Protein AF-0000000086077956 (afdb_homodimer)

Radius of gyration: 22.59 Å; Cα contacts (8 Å, |Δi|>4): 467; chains: 2; bounding box: 93×78×56 Å

Structure (mmCIF, N/CA/C/O backbone):
data_AF-0000000086077956-model_v1
#
loop_
_entity.id
_entity.type
_entity.pdbx_description
1 polymer 'Ig-like domain-containing protein'
#
loop_
_atom_site.group_PDB
_atom_site.id
_atom_site.type_symbol
_atom_site.label_atom_id
_atom_site.label_alt_id
_atom_site.label_comp_id
_atom_site.label_asym_id
_atom_site.label_entity_id
_atom_site.label_seq_id
_atom_site.pdbx_PDB_ins_code
_atom_site.Cartn_x
_atom_site.Cartn_y
_atom_site.Cartn_z
_atom_site.occupancy
_atom_site.B_iso_or_equiv
_atom_site.auth_seq_id
_atom_site.auth_comp_id
_atom_site.auth_asym_id
_atom_site.auth_atom_id
_atom_site.pdbx_PDB_model_num
ATOM 1 N N . MET A 1 1 ? 45.438 0.316 -12.586 1 32.31 1 MET A N 1
ATOM 2 C CA . MET A 1 1 ? 44.344 0.039 -11.656 1 32.31 1 MET A CA 1
ATOM 3 C C . MET A 1 1 ? 43.219 -0.707 -12.352 1 32.31 1 MET A C 1
ATOM 5 O O . MET A 1 1 ? 42.562 -0.161 -13.242 1 32.31 1 MET A O 1
ATOM 9 N N . PHE A 1 2 ? 43.375 -2.092 -12.625 1 31.64 2 PHE A N 1
ATOM 10 C CA . PHE A 1 2 ? 42.594 -3.068 -13.375 1 31.64 2 PHE A CA 1
ATOM 11 C C . PHE A 1 2 ? 41.25 -3.301 -12.703 1 31.64 2 PHE A C 1
ATOM 13 O O . PHE A 1 2 ? 41.188 -3.654 -11.523 1 31.64 2 PHE A O 1
ATOM 20 N N . GLN A 1 3 ? 40.219 -2.5 -13 1 29.16 3 GLN A N 1
ATOM 21 C CA . GLN A 1 3 ? 38.875 -2.623 -12.484 1 29.16 3 GLN A CA 1
ATOM 22 C C . GLN A 1 3 ? 38.219 -3.943 -12.922 1 29.16 3 GLN A C 1
ATOM 24 O O . GLN A 1 3 ? 38.094 -4.219 -14.117 1 29.16 3 GLN A O 1
ATOM 29 N N . CYS A 1 4 ? 38.531 -5.012 -12.172 1 31.5 4 CYS A N 1
ATOM 30 C CA . CYS A 1 4 ? 38 -6.355 -12.352 1 31.5 4 CYS A CA 1
ATOM 31 C C . CYS A 1 4 ? 36.469 -6.328 -12.469 1 31.5 4 CYS A C 1
ATOM 33 O O . CYS A 1 4 ? 35.781 -5.926 -11.531 1 31.5 4 CYS A O 1
ATOM 35 N N . LEU A 1 5 ? 35.969 -6.148 -13.664 1 31.33 5 LEU A N 1
ATOM 36 C CA . LEU A 1 5 ? 34.562 -6.23 -14.031 1 31.33 5 LEU A CA 1
ATOM 37 C C . LEU A 1 5 ? 34.031 -7.645 -13.812 1 31.33 5 LEU A C 1
ATOM 39 O O . LEU A 1 5 ? 34.312 -8.555 -14.594 1 31.33 5 LEU A O 1
ATOM 43 N N . PHE A 1 6 ? 34.125 -8.195 -12.562 1 32.97 6 PHE A N 1
ATOM 44 C CA . PHE A 1 6 ? 33.594 -9.547 -12.375 1 32.97 6 PHE A CA 1
ATOM 45 C C . PHE A 1 6 ? 32.156 -9.648 -12.875 1 32.97 6 PHE A C 1
ATOM 47 O O . PHE A 1 6 ? 31.297 -8.914 -12.422 1 32.97 6 PHE A O 1
ATOM 54 N N . PHE A 1 7 ? 32 -9.969 -14.109 1 35.72 7 PHE A N 1
ATOM 55 C CA . PHE A 1 7 ? 30.703 -10.422 -14.625 1 35.72 7 PHE A CA 1
ATOM 56 C C . PHE A 1 7 ? 30.266 -11.695 -13.922 1 35.72 7 PHE A C 1
ATOM 58 O O . PHE A 1 7 ? 30.938 -12.727 -14.016 1 35.72 7 PHE A O 1
ATOM 65 N N . VAL A 1 8 ? 29.859 -11.672 -12.719 1 34.19 8 VAL A N 1
ATOM 66 C CA . VAL A 1 8 ? 29.391 -12.906 -12.094 1 34.19 8 VAL A CA 1
ATOM 67 C C . VAL A 1 8 ? 28.328 -13.562 -12.977 1 34.19 8 VAL A C 1
ATOM 69 O O . VAL A 1 8 ? 27.234 -13.023 -13.141 1 34.19 8 VAL A O 1
ATOM 72 N N . TYR A 1 9 ? 28.719 -14.195 -14.039 1 33.12 9 TYR A N 1
ATOM 73 C CA . TYR A 1 9 ? 27.844 -15.133 -14.719 1 33.12 9 TYR A CA 1
ATOM 74 C C . TYR A 1 9 ? 27.312 -16.188 -13.75 1 33.12 9 TYR A C 1
ATOM 76 O O . TYR A 1 9 ? 28.094 -16.906 -13.117 1 33.12 9 TYR A O 1
ATOM 84 N N . VAL A 1 10 ? 26.375 -16.047 -12.961 1 39.81 10 VAL A N 1
ATOM 85 C CA . VAL A 1 10 ? 25.781 -17.156 -12.211 1 39.81 10 VAL A CA 1
ATOM 86 C C . VAL A 1 10 ? 25.25 -18.219 -13.18 1 39.81 10 VAL A C 1
ATOM 88 O O . VAL A 1 10 ? 24.484 -17.891 -14.094 1 39.81 10 VAL A O 1
ATOM 91 N N . PRO A 1 11 ? 25.953 -19.266 -13.445 1 45.53 11 PRO A N 1
ATOM 92 C CA . PRO A 1 11 ? 25.5 -20.375 -14.281 1 45.53 11 PRO A CA 1
ATOM 93 C C . PRO A 1 11 ? 24.031 -20.734 -14.055 1 45.53 11 PRO A C 1
ATOM 95 O O . PRO A 1 11 ? 23.516 -20.562 -12.945 1 45.53 11 PRO A O 1
ATOM 98 N N . PRO A 1 12 ? 23.25 -20.844 -15.062 1 42.34 12 PRO A N 1
ATOM 99 C CA . PRO A 1 12 ? 21.828 -21.219 -15.016 1 42.34 12 PRO A CA 1
ATOM 100 C C . PRO A 1 12 ? 21.578 -22.484 -14.195 1 42.34 12 PRO A C 1
ATOM 102 O O . PRO A 1 12 ? 20.438 -22.938 -14.086 1 42.34 12 PRO A O 1
ATOM 105 N N . ASP A 1 13 ? 22.5 -23.438 -14.117 1 42.53 13 ASP A N 1
ATOM 106 C CA . ASP A 1 13 ? 22.203 -24.766 -13.602 1 42.53 13 ASP A CA 1
ATOM 107 C C . ASP A 1 13 ? 21.547 -24.688 -12.227 1 42.53 13 ASP A C 1
ATOM 109 O O . ASP A 1 13 ? 21.438 -25.703 -11.523 1 42.53 13 ASP A O 1
ATOM 113 N N . ILE A 1 14 ? 22.016 -23.734 -11.391 1 44.25 14 ILE A N 1
ATOM 114 C CA . ILE A 1 14 ? 21.578 -23.844 -10.008 1 44.25 14 ILE A CA 1
ATOM 115 C C . ILE A 1 14 ? 20.062 -24.078 -9.977 1 44.25 14 ILE A C 1
ATOM 117 O O . ILE A 1 14 ? 19.312 -23.453 -10.727 1 44.25 14 ILE A O 1
ATOM 121 N N . GLN A 1 15 ? 19.516 -25.203 -9.375 1 44.59 15 GLN A N 1
ATOM 122 C CA . GLN A 1 15 ? 18.125 -25.422 -8.992 1 44.59 15 GLN A CA 1
ATOM 123 C C . GLN A 1 15 ? 17.391 -24.094 -8.883 1 44.59 15 GLN A C 1
ATOM 125 O O . GLN A 1 15 ? 17.953 -23.078 -8.461 1 44.59 15 GLN A O 1
ATOM 130 N N . ALA A 1 16 ? 16.5 -23.766 -9.695 1 45.88 16 ALA A N 1
ATOM 131 C CA . ALA A 1 16 ? 15.719 -22.547 -9.844 1 45.88 16 ALA A CA 1
ATOM 132 C C . ALA A 1 16 ? 15.562 -21.828 -8.508 1 45.88 16 ALA A C 1
ATOM 134 O O . ALA A 1 16 ? 14.75 -22.234 -7.672 1 45.88 16 ALA A O 1
ATOM 135 N N . VAL A 1 17 ? 16.641 -21.75 -7.684 1 52.03 17 VAL A N 1
ATOM 136 C CA . VAL A 1 17 ? 16.5 -20.922 -6.484 1 52.03 17 VAL A CA 1
ATOM 137 C C . VAL A 1 17 ? 15.422 -19.859 -6.719 1 52.03 17 VAL A C 1
ATOM 139 O O . VAL A 1 17 ? 15.555 -19.016 -7.617 1 52.03 17 VAL A O 1
ATOM 142 N N . ARG A 1 18 ? 14.227 -20.359 -6.512 1 58.66 18 ARG A N 1
ATOM 143 C CA . ARG A 1 18 ? 13.07 -19.5 -6.699 1 58.66 18 ARG A CA 1
ATOM 144 C C . ARG A 1 18 ? 13.391 -18.062 -6.277 1 58.66 18 ARG A C 1
ATOM 146 O O . ARG A 1 18 ? 13.82 -17.828 -5.145 1 58.66 18 ARG A O 1
ATOM 153 N N . SER A 1 19 ? 13.773 -17.188 -7.246 1 79.19 19 SER A N 1
ATOM 154 C CA . SER A 1 19 ? 14.234 -15.805 -7.195 1 79.19 19 SER A CA 1
ATOM 155 C C . SER A 1 19 ? 13.242 -14.914 -6.461 1 79.19 19 SER A C 1
ATOM 157 O O . SER A 1 19 ? 12.055 -15.227 -6.387 1 79.19 19 SER A O 1
ATOM 159 N N . LEU A 1 20 ? 13.711 -14.383 -5.316 1 88.94 20 LEU A N 1
ATOM 160 C CA . LEU A 1 20 ? 12.914 -13.297 -4.766 1 88.94 20 LEU A CA 1
ATOM 161 C C . LEU A 1 20 ? 12.688 -12.203 -5.809 1 88.94 20 LEU A C 1
ATOM 163 O O . LEU A 1 20 ? 13.648 -11.688 -6.387 1 88.94 20 LEU A O 1
ATOM 167 N N . ARG A 1 21 ? 11.43 -12.164 -6.207 1 91.12 21 ARG A N 1
ATOM 168 C CA . ARG A 1 21 ? 11.039 -11.094 -7.121 1 91.12 21 ARG A CA 1
ATOM 169 C C . ARG A 1 21 ? 10.055 -10.141 -6.461 1 91.12 21 ARG A C 1
ATOM 171 O O . ARG A 1 21 ? 9.133 -10.57 -5.766 1 91.12 21 ARG A O 1
ATOM 178 N N . LEU A 1 22 ? 10.367 -8.844 -6.605 1 93.25 22 LEU A N 1
ATOM 179 C CA . LEU A 1 22 ? 9.469 -7.828 -6.066 1 93.25 22 LEU A CA 1
ATOM 180 C C . LEU A 1 22 ? 8.453 -7.387 -7.113 1 93.25 22 LEU A C 1
ATOM 182 O O . LEU A 1 22 ? 8.797 -7.242 -8.289 1 93.25 22 LEU A O 1
ATOM 186 N N . HIS A 1 23 ? 7.219 -7.23 -6.66 1 91.44 23 HIS A N 1
ATOM 187 C CA . HIS A 1 23 ? 6.207 -6.633 -7.531 1 91.44 23 HIS A CA 1
ATOM 188 C C . HIS A 1 23 ? 6.465 -5.145 -7.738 1 91.44 23 HIS A C 1
ATOM 190 O O . HIS A 1 23 ? 6.809 -4.434 -6.793 1 91.44 23 HIS A O 1
ATOM 196 N N . PRO A 1 24 ? 6.238 -4.641 -8.984 1 90.38 24 PRO A N 1
ATOM 197 C CA . PRO A 1 24 ? 6.371 -3.197 -9.195 1 90.38 24 PRO A CA 1
ATOM 198 C C . PRO A 1 24 ? 5.391 -2.383 -8.352 1 90.38 24 PRO A C 1
ATOM 200 O O . PRO A 1 24 ? 4.281 -2.844 -8.07 1 90.38 24 PRO A O 1
ATOM 203 N N . PHE A 1 25 ? 5.785 -1.228 -7.91 1 93.38 25 PHE A N 1
ATOM 204 C CA . PHE A 1 25 ? 4.91 -0.232 -7.305 1 93.38 25 PHE A CA 1
ATOM 205 C C . PHE A 1 25 ? 4.965 1.081 -8.078 1 93.38 25 PHE A C 1
ATOM 207 O O . PHE A 1 25 ? 5.914 1.327 -8.828 1 93.38 25 PHE A O 1
ATOM 214 N N . VAL A 1 26 ? 3.881 1.908 -7.922 1 90.19 26 VAL A N 1
ATOM 215 C CA . VAL A 1 26 ? 3.805 3.176 -8.641 1 90.19 26 VAL A CA 1
ATOM 216 C C . VAL A 1 26 ? 3.266 4.262 -7.711 1 90.19 26 VAL A C 1
ATOM 218 O O . VAL A 1 26 ? 2.271 4.059 -7.016 1 90.19 26 VAL A O 1
ATOM 221 N N . PHE A 1 27 ? 3.93 5.391 -7.789 1 93.44 27 PHE A N 1
ATOM 222 C CA . PHE A 1 27 ? 3.4 6.539 -7.066 1 93.44 27 PHE A CA 1
ATOM 223 C C . PHE A 1 27 ? 2.246 7.176 -7.832 1 93.44 27 PHE A C 1
ATOM 225 O O . PHE A 1 27 ? 2.195 7.102 -9.062 1 93.44 27 PHE A O 1
ATOM 232 N N . PRO A 1 28 ? 1.324 7.805 -6.973 1 88.06 28 PRO A N 1
ATOM 233 C CA . PRO A 1 28 ? 0.336 8.617 -7.688 1 88.06 28 PRO A CA 1
ATOM 234 C C . PRO A 1 28 ? 0.978 9.656 -8.602 1 88.06 28 PRO A C 1
ATOM 236 O O . PRO A 1 28 ? 2.098 10.109 -8.344 1 88.06 28 PRO A O 1
ATOM 239 N N . GLU A 1 29 ? 0.267 10.023 -9.68 1 89.75 29 GLU A N 1
ATOM 240 C CA . GLU A 1 29 ? 0.808 10.977 -10.641 1 89.75 29 GLU A CA 1
ATOM 241 C C . GLU A 1 29 ? 0.805 12.398 -10.07 1 89.75 29 GLU A C 1
ATOM 243 O O . GLU A 1 29 ? -0.255 12.945 -9.773 1 89.75 29 GLU A O 1
ATOM 248 N N . ARG A 1 30 ? 1.9 12.992 -9.969 1 91.12 30 ARG A N 1
ATOM 249 C CA . ARG A 1 30 ? 2.184 14.375 -9.586 1 91.12 30 ARG A CA 1
ATOM 250 C C . ARG A 1 30 ? 1.362 14.789 -8.367 1 91.12 30 ARG A C 1
ATOM 252 O O . ARG A 1 30 ? 0.586 15.742 -8.43 1 91.12 30 ARG A O 1
ATOM 259 N N . PRO A 1 31 ? 1.638 14.156 -7.25 1 93.88 31 PRO A N 1
ATOM 260 C CA . PRO A 1 31 ? 0.938 14.617 -6.047 1 93.88 31 PRO A CA 1
ATOM 261 C C . PRO A 1 31 ? 1.313 16.047 -5.652 1 93.88 31 PRO A C 1
ATOM 263 O O . PRO A 1 31 ? 2.457 16.453 -5.852 1 93.88 31 PRO A O 1
ATOM 266 N N . VAL A 1 32 ? 0.289 16.766 -5.117 1 91.94 32 VAL A N 1
ATOM 267 C CA . VAL A 1 32 ? 0.469 18.156 -4.754 1 91.94 32 VAL A CA 1
ATOM 268 C C . VAL A 1 32 ? 1.034 18.266 -3.338 1 91.94 32 VAL A C 1
ATOM 270 O O . VAL A 1 32 ? 0.634 17.5 -2.449 1 91.94 32 VAL A O 1
ATOM 273 N N . VAL A 1 33 ? 1.875 19.266 -3.16 1 94.25 33 VAL A N 1
ATOM 274 C CA . VAL A 1 33 ? 2.424 19.516 -1.834 1 94.25 33 VAL A CA 1
ATOM 275 C C . VAL A 1 33 ? 1.298 19.531 -0.802 1 94.25 33 VAL A C 1
ATOM 277 O O . VAL A 1 33 ? 0.225 20.094 -1.051 1 94.25 33 VAL A O 1
ATOM 280 N N . GLY A 1 34 ? 1.565 18.906 0.4 1 90.81 34 GLY A N 1
ATOM 281 C CA . GLY A 1 34 ? 0.599 18.938 1.486 1 90.81 34 GLY A CA 1
ATOM 282 C C . GLY A 1 34 ? -0.264 17.688 1.555 1 90.81 34 GLY A C 1
ATOM 283 O O . GLY A 1 34 ? -0.912 17.438 2.57 1 90.81 34 GLY A O 1
ATOM 284 N N . THR A 1 35 ? -0.241 16.859 0.52 1 89.38 35 THR A N 1
ATOM 285 C CA . THR A 1 35 ? -0.993 15.609 0.522 1 89.38 35 THR A CA 1
ATOM 286 C C . THR A 1 35 ? -0.131 14.461 1.034 1 89.38 35 THR A C 1
ATOM 288 O O . THR A 1 35 ? 0.99 14.68 1.5 1 89.38 35 THR A O 1
ATOM 291 N N . GLN A 1 36 ? -0.722 13.305 1.046 1 91.38 36 GLN A N 1
ATOM 292 C CA . GLN A 1 36 ? -0.004 12.109 1.463 1 91.38 36 GLN A CA 1
ATOM 293 C C . GLN A 1 36 ? 0.082 11.094 0.325 1 91.38 36 GLN A C 1
ATOM 295 O O . GLN A 1 36 ? -0.861 10.953 -0.456 1 91.38 36 GLN A O 1
ATOM 300 N N . VAL A 1 37 ? 1.208 10.375 0.242 1 93.31 37 VAL A N 1
ATOM 301 C CA . VAL A 1 37 ? 1.343 9.297 -0.725 1 93.31 37 VAL A CA 1
ATOM 302 C C . VAL A 1 37 ? 1.821 8.031 -0.019 1 93.31 37 VAL A C 1
ATOM 304 O O . VAL A 1 37 ? 2.453 8.102 1.038 1 93.31 37 VAL A O 1
ATOM 307 N N . SER A 1 38 ? 1.487 6.898 -0.514 1 93.75 38 SER A N 1
ATOM 308 C CA . SER A 1 38 ? 1.977 5.621 -0.012 1 93.75 38 SER A CA 1
ATOM 309 C C . SER A 1 38 ? 2.189 4.625 -1.149 1 93.75 38 SER A C 1
ATOM 311 O O . SER A 1 38 ? 1.451 4.637 -2.135 1 93.75 38 SER A O 1
ATOM 313 N N . VAL A 1 39 ? 3.213 3.82 -1.028 1 95 39 VAL A N 1
ATOM 314 C CA . VAL A 1 39 ? 3.459 2.717 -1.95 1 95 39 VAL A CA 1
ATOM 315 C C . VAL A 1 39 ? 3.814 1.456 -1.165 1 95 39 VAL A C 1
ATOM 317 O O . VAL A 1 39 ? 4.25 1.536 -0.014 1 95 39 VAL A O 1
ATOM 320 N N . THR A 1 40 ? 3.637 0.319 -1.763 1 95.81 40 THR A N 1
ATOM 321 C CA . THR A 1 40 ? 3.85 -0.967 -1.108 1 95.81 40 THR A CA 1
ATOM 322 C C . THR A 1 40 ? 4.812 -1.833 -1.917 1 95.81 40 THR A C 1
ATOM 324 O O . THR A 1 40 ? 4.664 -1.965 -3.135 1 95.81 40 THR A O 1
ATOM 327 N N . CYS A 1 41 ? 5.727 -2.301 -1.27 1 96.44 41 CYS A N 1
ATOM 328 C CA . CYS A 1 41 ? 6.676 -3.264 -1.822 1 96.44 41 CYS A CA 1
ATOM 329 C C . CYS A 1 41 ? 6.332 -4.68 -1.377 1 96.44 41 CYS A C 1
ATOM 331 O O . CYS A 1 41 ? 6.293 -4.965 -0.179 1 96.44 41 CYS A O 1
ATOM 333 N N . THR A 1 42 ? 6.066 -5.586 -2.314 1 93.75 42 THR A N 1
ATOM 334 C CA . THR A 1 42 ? 5.633 -6.949 -2.035 1 93.75 42 THR A CA 1
ATOM 335 C C . THR A 1 42 ? 6.406 -7.949 -2.893 1 93.75 42 THR A C 1
ATOM 337 O O . THR A 1 42 ? 6.973 -7.578 -3.924 1 93.75 42 THR A O 1
ATOM 340 N N . THR A 1 43 ? 6.422 -9.133 -2.398 1 90.69 43 THR A N 1
ATOM 341 C CA . THR A 1 43 ? 7.043 -10.188 -3.189 1 90.69 43 THR A CA 1
ATOM 342 C C . THR A 1 43 ? 6.023 -10.836 -4.121 1 90.69 43 THR A C 1
ATOM 344 O O . THR A 1 43 ? 4.844 -10.93 -3.785 1 90.69 43 THR A O 1
ATOM 347 N N . VAL A 1 44 ? 6.473 -11.234 -5.336 1 79.19 44 VAL A N 1
ATOM 348 C CA . VAL A 1 44 ? 5.625 -11.945 -6.285 1 79.19 44 VAL A CA 1
ATOM 349 C C . VAL A 1 44 ? 5.297 -13.336 -5.754 1 79.19 44 VAL A C 1
ATOM 351 O O . VAL A 1 44 ? 4.137 -13.75 -5.758 1 79.19 44 VAL A O 1
ATOM 354 N N . GLU A 1 45 ? 6.324 -14.023 -5.289 1 75 45 GLU A N 1
ATOM 355 C CA . GLU A 1 45 ? 6.141 -15.352 -4.707 1 75 45 GLU A CA 1
ATOM 356 C C . GLU A 1 45 ? 6.059 -15.281 -3.184 1 75 45 GLU A C 1
ATOM 358 O O . GLU A 1 45 ? 6.422 -14.266 -2.584 1 75 45 GLU A O 1
ATOM 363 N N . ALA A 1 46 ? 5.355 -16.312 -2.781 1 71.56 46 ALA A N 1
ATOM 364 C CA . ALA A 1 46 ? 5.301 -16.422 -1.324 1 71.56 46 ALA A CA 1
ATOM 365 C C . ALA A 1 46 ? 6.688 -16.641 -0.737 1 71.56 46 ALA A C 1
ATOM 367 O O . ALA A 1 46 ? 7.273 -17.719 -0.902 1 71.56 46 ALA A O 1
ATOM 368 N N . VAL A 1 47 ? 7.363 -15.648 -0.408 1 77.44 47 VAL A N 1
ATOM 369 C CA . VAL A 1 47 ? 8.633 -15.695 0.313 1 77.44 47 VAL A CA 1
ATOM 370 C C . VAL A 1 47 ? 8.445 -15.133 1.721 1 77.44 47 VAL A C 1
ATOM 372 O O . VAL A 1 47 ? 7.816 -14.094 1.901 1 77.44 47 VAL A O 1
ATOM 375 N 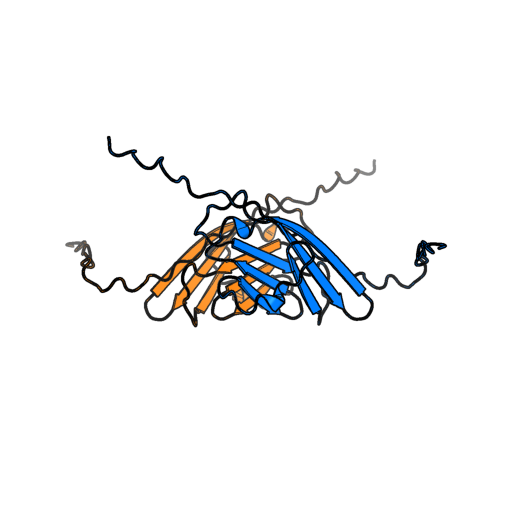N . GLN A 1 48 ? 8.828 -15.922 2.586 1 79.56 48 GLN A N 1
ATOM 376 C CA . GLN A 1 48 ? 8.688 -15.469 3.967 1 79.56 48 GLN A CA 1
ATOM 377 C C . GLN A 1 48 ? 9.984 -14.844 4.477 1 79.56 48 GLN A C 1
ATOM 379 O O . GLN A 1 48 ? 11.062 -15.133 3.953 1 79.56 48 GLN A O 1
ATOM 384 N N . ASN A 1 49 ? 9.875 -13.961 5.383 1 89.81 49 ASN A N 1
ATOM 385 C CA . ASN A 1 49 ? 10.969 -13.344 6.121 1 89.81 49 ASN A CA 1
ATOM 386 C C . ASN A 1 49 ? 11.859 -12.516 5.203 1 89.81 49 ASN A C 1
ATOM 388 O O . ASN A 1 49 ? 13.086 -12.656 5.23 1 89.81 49 ASN A O 1
ATOM 392 N N . VAL A 1 50 ? 11.273 -11.797 4.398 1 94.69 50 VAL A N 1
ATOM 393 C CA . VAL A 1 50 ? 12.008 -10.875 3.545 1 94.69 50 VAL A CA 1
ATOM 394 C C . VAL A 1 50 ? 12.414 -9.641 4.348 1 94.69 50 VAL A C 1
ATOM 396 O O . VAL A 1 50 ? 11.609 -9.094 5.109 1 94.69 50 VAL A O 1
ATOM 399 N N . ASN A 1 51 ? 13.664 -9.281 4.277 1 95.75 51 ASN A N 1
ATOM 400 C CA . ASN A 1 51 ? 14.141 -8.016 4.816 1 95.75 51 ASN A CA 1
ATOM 401 C C . ASN A 1 51 ? 14.016 -6.887 3.791 1 95.75 51 ASN A C 1
ATOM 403 O O . ASN A 1 51 ? 14.75 -6.863 2.801 1 95.75 51 ASN A O 1
ATOM 407 N N . PHE A 1 52 ? 13.117 -6.008 4.027 1 96.38 52 PHE A N 1
ATOM 408 C CA . PHE A 1 52 ? 12.906 -4.891 3.117 1 96.38 52 PHE A CA 1
ATOM 409 C C . PHE A 1 52 ? 13.719 -3.676 3.551 1 96.38 52 PHE A C 1
ATOM 411 O O . PHE A 1 52 ? 13.812 -3.381 4.742 1 96.38 52 PHE A O 1
ATOM 418 N N . ARG A 1 53 ? 14.266 -2.959 2.562 1 96.62 53 ARG A N 1
ATOM 419 C CA . ARG A 1 53 ? 14.93 -1.68 2.789 1 96.62 53 ARG A CA 1
ATOM 420 C C . ARG A 1 53 ? 14.5 -0.65 1.748 1 96.62 53 ARG A C 1
ATOM 422 O O . ARG A 1 53 ? 14.289 -0.989 0.582 1 96.62 53 ARG A O 1
ATOM 429 N N . TRP A 1 54 ? 14.406 0.558 2.191 1 97.19 54 TRP A N 1
ATOM 430 C CA . TRP A 1 54 ? 14.016 1.653 1.312 1 97.19 54 TRP A CA 1
ATOM 431 C C . TRP A 1 54 ? 15.125 2.689 1.203 1 97.19 54 TRP A C 1
ATOM 433 O O . TRP A 1 54 ? 15.781 3.02 2.197 1 97.19 54 TRP A O 1
ATOM 443 N N . PHE A 1 55 ? 15.273 3.201 -0.058 1 97.38 55 PHE A N 1
ATOM 444 C CA . PHE A 1 55 ? 16.266 4.227 -0.346 1 97.38 55 PHE A CA 1
ATOM 445 C C . PHE A 1 55 ? 15.648 5.379 -1.129 1 97.38 55 PHE A C 1
ATOM 447 O O . PHE A 1 55 ? 14.797 5.16 -1.994 1 97.38 55 PHE A O 1
ATOM 454 N N . LYS A 1 56 ? 16.047 6.535 -0.773 1 97 56 LYS A N 1
ATOM 455 C CA . LYS A 1 56 ? 15.781 7.711 -1.601 1 97 56 LYS A CA 1
ATOM 456 C C . LYS A 1 56 ? 17.078 8.25 -2.213 1 97 56 LYS A C 1
ATOM 458 O O . LYS A 1 56 ? 17.984 8.664 -1.491 1 97 56 LYS A O 1
ATOM 463 N N . ASN A 1 57 ? 17.016 8.273 -3.496 1 97.56 57 ASN A N 1
ATOM 464 C CA . ASN A 1 57 ? 18.203 8.727 -4.215 1 97.56 57 ASN A CA 1
ATOM 465 C C . ASN A 1 57 ? 19.469 8.016 -3.727 1 97.56 57 ASN A C 1
ATOM 467 O O . ASN A 1 57 ? 20.5 8.648 -3.496 1 97.56 57 ASN A O 1
ATOM 471 N N . GLY A 1 58 ? 19.281 6.762 -3.471 1 95.94 58 GLY A N 1
ATOM 472 C CA . GLY A 1 58 ? 20.422 5.934 -3.115 1 95.94 58 GLY A CA 1
ATOM 473 C C . GLY A 1 58 ? 20.75 5.984 -1.638 1 95.94 58 GLY A C 1
ATOM 474 O O . GLY A 1 58 ? 21.641 5.266 -1.174 1 95.94 58 GLY A O 1
ATOM 475 N N . ARG A 1 59 ? 20.062 6.828 -0.894 1 95.06 59 ARG A N 1
ATOM 476 C CA . ARG A 1 59 ? 20.312 6.938 0.541 1 95.06 59 ARG A CA 1
ATOM 477 C C . ARG A 1 59 ? 19.219 6.23 1.335 1 95.06 59 ARG A C 1
ATOM 479 O O . ARG A 1 59 ? 18.031 6.324 0.995 1 95.06 59 ARG A O 1
ATOM 486 N N . PRO A 1 60 ? 19.609 5.508 2.4 1 95.25 60 PRO A N 1
ATOM 487 C CA . PRO A 1 60 ? 18.609 4.797 3.193 1 95.25 60 PRO A CA 1
ATOM 488 C C . PRO A 1 60 ? 17.594 5.734 3.838 1 95.25 60 PRO A C 1
ATOM 490 O O . PRO A 1 60 ? 17.953 6.812 4.316 1 95.25 60 PRO A O 1
ATOM 493 N N . LEU A 1 61 ? 16.344 5.32 3.752 1 93.94 61 LEU A N 1
ATOM 494 C CA . LEU A 1 61 ? 15.273 6.113 4.352 1 93.94 61 LEU A CA 1
ATOM 495 C C . LEU A 1 61 ? 15.172 5.848 5.848 1 93.94 61 LEU A C 1
ATOM 497 O O . LEU A 1 61 ? 14.57 6.633 6.586 1 93.94 61 LEU A O 1
ATOM 501 N N . THR A 1 62 ? 15.586 4.762 6.312 1 78 62 THR A N 1
ATOM 502 C CA . THR A 1 62 ? 15.516 4.43 7.73 1 78 62 THR A CA 1
ATOM 503 C C . THR A 1 62 ? 16.203 5.5 8.57 1 78 62 THR A C 1
ATOM 505 O O . THR A 1 62 ? 15.844 5.719 9.727 1 78 62 THR A O 1
ATOM 508 N N . GLY A 1 63 ? 17.078 6.121 8.008 1 63.78 63 GLY A N 1
ATOM 509 C CA . GLY A 1 63 ? 17.812 7.164 8.703 1 63.78 63 GLY A CA 1
ATOM 510 C C . GLY A 1 63 ? 17.016 8.445 8.875 1 63.78 63 GLY A C 1
ATOM 511 O O . GLY A 1 63 ? 17.453 9.359 9.57 1 63.78 63 GLY A O 1
ATOM 512 N N . THR A 1 64 ? 16.031 8.367 8.172 1 60.44 64 THR A N 1
ATOM 513 C CA . THR A 1 64 ? 15.211 9.57 8.266 1 60.44 64 THR A CA 1
ATOM 514 C C . THR A 1 64 ? 14.336 9.539 9.523 1 60.44 64 THR A C 1
ATOM 516 O O . THR A 1 64 ? 13.18 9.961 9.492 1 60.44 64 THR A O 1
ATOM 519 N N . GLU A 1 65 ? 14.766 8.828 10.469 1 62.72 65 GLU A N 1
ATOM 520 C CA . GLU A 1 65 ? 14.055 8.594 11.719 1 62.72 65 GLU A CA 1
ATOM 521 C C . GLU A 1 65 ? 13.586 9.906 12.336 1 62.72 65 GLU A C 1
ATOM 523 O O . GLU A 1 65 ? 12.594 9.93 13.07 1 62.72 65 GLU A O 1
ATOM 528 N N . ARG A 1 66 ? 14.133 10.984 11.766 1 74.06 66 ARG A N 1
ATOM 529 C CA . ARG A 1 66 ? 13.734 12.25 12.391 1 74.06 66 ARG A CA 1
ATOM 530 C C . ARG A 1 66 ? 12.547 12.867 11.664 1 74.06 66 ARG A C 1
ATOM 532 O O . ARG A 1 66 ? 11.844 13.711 12.227 1 74.06 66 ARG A O 1
ATOM 539 N N . ASP A 1 67 ? 12.352 12.383 10.516 1 87.25 67 ASP A N 1
ATOM 540 C CA . ASP A 1 67 ? 11.242 12.953 9.766 1 87.25 67 ASP A CA 1
ATOM 541 C C . ASP A 1 67 ? 9.953 12.18 10.008 1 87.25 67 ASP A C 1
ATOM 543 O O . ASP A 1 67 ? 9.75 11.102 9.453 1 87.25 67 ASP A O 1
ATOM 547 N N . THR A 1 68 ? 9.109 12.734 10.82 1 86.81 68 THR A N 1
ATOM 548 C CA . THR A 1 68 ? 7.883 12.07 11.25 1 86.81 68 THR A CA 1
ATOM 549 C C . THR A 1 68 ? 6.91 11.922 10.086 1 86.81 68 THR A C 1
ATOM 551 O O . THR A 1 68 ? 5.941 11.164 10.172 1 86.81 68 THR A O 1
ATOM 554 N N . ARG A 1 69 ? 7.188 12.562 8.984 1 91.31 69 ARG A N 1
ATOM 555 C CA . ARG A 1 69 ? 6.309 12.477 7.824 1 91.31 69 ARG A CA 1
ATOM 556 C C . ARG A 1 69 ? 6.496 11.156 7.086 1 91.31 69 ARG A C 1
ATOM 558 O O . ARG A 1 69 ? 5.609 10.719 6.352 1 91.31 69 ARG A O 1
ATOM 565 N N . VAL A 1 70 ? 7.691 10.703 7.258 1 93.12 70 VAL A N 1
ATOM 566 C CA . VAL A 1 70 ? 8.047 9.484 6.535 1 93.12 70 VAL A CA 1
ATOM 567 C C . VAL A 1 70 ? 7.898 8.273 7.449 1 93.12 70 VAL A C 1
ATOM 569 O O . VAL A 1 70 ? 8.594 8.164 8.461 1 93.12 70 VAL A O 1
ATOM 572 N N . ARG A 1 71 ? 7.031 7.355 7.105 1 91.06 71 ARG A N 1
ATOM 573 C CA . ARG A 1 71 ? 6.762 6.168 7.914 1 91.06 71 ARG A CA 1
ATOM 574 C C . ARG A 1 71 ? 6.91 4.898 7.086 1 91.06 71 ARG A C 1
ATOM 576 O O . ARG A 1 71 ? 6.496 4.852 5.926 1 91.06 71 ARG A O 1
ATOM 583 N N . LEU A 1 72 ? 7.477 3.924 7.73 1 94.12 72 LEU A N 1
ATOM 584 C CA . LEU A 1 72 ? 7.586 2.594 7.141 1 94.12 72 LEU A CA 1
ATOM 585 C C . LEU A 1 72 ? 6.809 1.571 7.961 1 94.12 72 LEU A C 1
ATOM 587 O O . LEU A 1 72 ? 6.945 1.515 9.188 1 94.12 72 LEU A O 1
ATOM 591 N N . ARG A 1 73 ? 5.941 0.834 7.336 1 93.56 73 ARG A N 1
ATOM 592 C CA . ARG A 1 73 ? 5.203 -0.273 7.938 1 93.56 73 ARG A CA 1
ATOM 593 C C . ARG A 1 73 ? 5.547 -1.593 7.254 1 93.56 73 ARG A C 1
ATOM 595 O O . ARG A 1 73 ? 5.137 -1.833 6.113 1 93.56 73 ARG A O 1
ATOM 602 N N . THR A 1 74 ? 6.262 -2.445 8.023 1 95.06 74 THR A N 1
ATOM 603 C CA . THR A 1 74 ? 6.848 -3.609 7.363 1 95.06 74 THR A CA 1
ATOM 604 C C . THR A 1 74 ? 6.359 -4.898 8.016 1 95.06 74 THR A C 1
ATOM 606 O O . THR A 1 74 ? 6.391 -5.031 9.242 1 95.06 74 THR A O 1
ATOM 609 N N . PHE A 1 75 ? 5.848 -5.828 7.23 1 93.75 75 PHE A N 1
ATOM 610 C CA . PHE A 1 75 ? 5.605 -7.234 7.523 1 93.75 75 PHE A CA 1
ATOM 611 C C . PHE A 1 75 ? 6.617 -8.117 6.812 1 93.75 75 PHE A C 1
ATOM 613 O O . PHE A 1 75 ? 7.391 -7.645 5.977 1 93.75 75 PHE A O 1
ATOM 620 N N . PRO A 1 76 ? 6.703 -9.352 7.141 1 92 76 PRO A N 1
ATOM 621 C CA . PRO A 1 76 ? 7.68 -10.242 6.512 1 92 76 PRO A CA 1
ATOM 622 C C . PRO A 1 76 ? 7.48 -10.367 5.004 1 92 76 PRO A C 1
ATOM 624 O O . PRO A 1 76 ? 8.398 -10.766 4.285 1 92 76 PRO A O 1
ATOM 627 N N . ASP A 1 77 ? 6.285 -10.008 4.445 1 91.31 77 ASP A N 1
ATOM 628 C CA . ASP A 1 77 ? 6.027 -10.195 3.021 1 91.31 77 ASP A CA 1
ATOM 629 C C . ASP A 1 77 ? 5.609 -8.891 2.357 1 91.31 77 ASP A C 1
ATOM 631 O O . ASP A 1 77 ? 5.34 -8.852 1.155 1 91.31 77 ASP A O 1
ATOM 635 N N . VAL A 1 78 ? 5.492 -7.828 3.109 1 94.06 78 VAL A N 1
ATOM 636 C CA . VAL A 1 78 ? 5.012 -6.551 2.592 1 94.06 78 VAL A CA 1
ATOM 637 C C . VAL A 1 78 ? 5.688 -5.402 3.336 1 94.06 78 VAL A C 1
ATOM 639 O O . VAL A 1 78 ? 5.832 -5.445 4.559 1 94.06 78 VAL A O 1
ATOM 642 N N . SER A 1 79 ? 6.129 -4.402 2.664 1 95.81 79 SER A N 1
ATOM 643 C CA . SER A 1 79 ? 6.602 -3.162 3.273 1 95.81 79 SER A CA 1
ATOM 644 C C . SER A 1 79 ? 5.949 -1.945 2.625 1 95.81 79 SER A C 1
ATOM 646 O O . SER A 1 79 ? 5.957 -1.809 1.4 1 95.81 79 SER A O 1
ATOM 648 N N . THR A 1 80 ? 5.363 -1.104 3.469 1 95.5 80 THR A N 1
ATOM 649 C CA . THR A 1 80 ? 4.668 0.081 2.982 1 95.5 80 THR A CA 1
ATOM 650 C C . THR A 1 80 ? 5.406 1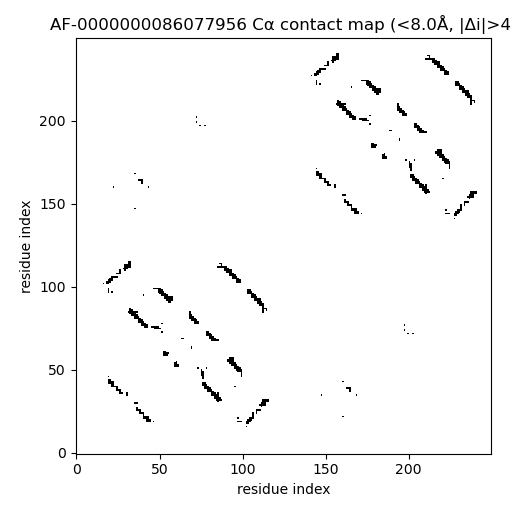.351 3.391 1 95.5 80 THR A C 1
ATOM 652 O O . THR A 1 80 ? 5.754 1.524 4.562 1 95.5 80 THR A O 1
ATOM 655 N N . LEU A 1 81 ? 5.668 2.219 2.432 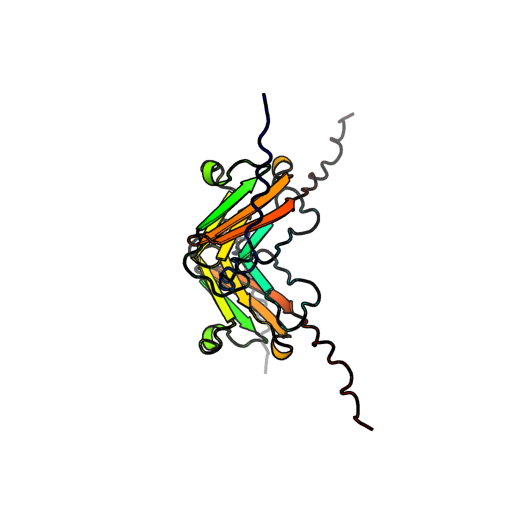1 95.62 81 LEU A N 1
ATOM 656 C CA . LEU A 1 81 ? 6.219 3.551 2.656 1 95.62 81 LEU A CA 1
ATOM 657 C C . LEU A 1 81 ? 5.125 4.609 2.592 1 95.62 81 LEU A C 1
ATOM 659 O O . LEU A 1 81 ? 4.398 4.695 1.601 1 95.62 81 LEU A O 1
ATOM 663 N N . VAL A 1 82 ? 4.996 5.379 3.658 1 93.44 82 VAL A N 1
ATOM 664 C CA . VAL A 1 82 ? 4.031 6.469 3.713 1 93.44 82 VAL A CA 1
ATOM 665 C C . VAL A 1 82 ? 4.758 7.797 3.904 1 93.44 82 VAL A C 1
ATOM 667 O O . VAL A 1 82 ? 5.586 7.934 4.809 1 93.44 82 VAL A O 1
ATOM 670 N N . ILE A 1 83 ? 4.434 8.742 3.031 1 93.81 83 ILE A N 1
ATOM 671 C CA . ILE A 1 83 ? 5.008 10.078 3.166 1 93.81 83 ILE A CA 1
ATOM 672 C C . ILE A 1 83 ? 3.889 11.117 3.199 1 93.81 83 ILE A C 1
ATOM 674 O O . ILE A 1 83 ? 3.145 11.273 2.227 1 93.81 83 ILE A O 1
ATOM 678 N N . GLY A 1 84 ? 3.818 11.797 4.242 1 91.19 84 GLY A N 1
ATOM 679 C CA . GLY A 1 84 ? 2.809 12.844 4.312 1 91.19 84 GLY A CA 1
ATOM 680 C C . GLY A 1 84 ? 2.965 13.742 5.527 1 91.19 84 GLY A C 1
ATOM 681 O O . GLY A 1 84 ? 3.381 13.281 6.594 1 91.19 84 GLY A O 1
ATOM 682 N N . PRO A 1 85 ? 2.676 14.969 5.465 1 91.12 85 PRO A N 1
ATOM 683 C CA . PRO A 1 85 ? 2.412 15.695 4.219 1 91.12 85 PRO A CA 1
ATOM 684 C C . PRO A 1 85 ? 3.65 15.812 3.33 1 91.12 85 PRO A C 1
ATOM 686 O O . PRO A 1 85 ? 4.754 16.047 3.83 1 91.12 85 PRO A O 1
ATOM 689 N N . ILE A 1 86 ? 3.418 15.695 2.016 1 93.69 86 ILE A N 1
ATOM 690 C CA . ILE A 1 86 ? 4.559 15.633 1.109 1 93.69 86 ILE A CA 1
ATOM 691 C C . ILE A 1 86 ? 5.047 17.047 0.792 1 93.69 86 ILE A C 1
ATOM 693 O O . ILE A 1 86 ? 4.254 17.984 0.727 1 93.69 86 ILE A O 1
ATOM 697 N N . LYS A 1 87 ? 6.305 17.188 0.633 1 95.75 87 LYS A N 1
ATOM 698 C CA . LYS A 1 87 ? 6.965 18.438 0.231 1 95.75 87 LYS A CA 1
ATOM 699 C C . LYS A 1 87 ? 7.625 18.281 -1.137 1 95.75 87 LYS A C 1
ATOM 701 O O . LYS A 1 87 ? 7.82 17.172 -1.619 1 95.75 87 LYS A O 1
ATOM 706 N N . GLU A 1 88 ? 8 19.406 -1.733 1 95.44 88 GLU A N 1
ATOM 707 C CA . GLU A 1 88 ? 8.68 19.375 -3.023 1 95.44 88 GLU A CA 1
ATOM 708 C C . GLU A 1 88 ? 9.984 18.578 -2.943 1 95.44 88 GLU A C 1
ATOM 710 O O . GLU A 1 88 ? 10.352 17.875 -3.889 1 95.44 88 GLU A O 1
ATOM 715 N N . ASP A 1 89 ? 10.602 18.672 -1.832 1 94.69 89 ASP A N 1
ATOM 716 C CA . ASP A 1 89 ? 11.898 18.031 -1.644 1 94.69 89 ASP A CA 1
ATOM 717 C C . ASP A 1 89 ? 11.75 16.516 -1.557 1 94.69 89 ASP A C 1
ATOM 719 O O . ASP A 1 89 ? 12.742 15.781 -1.621 1 94.69 89 ASP A O 1
ATOM 723 N N . ASP A 1 90 ? 10.602 16.094 -1.418 1 95.69 90 ASP A N 1
ATOM 724 C CA . ASP A 1 90 ? 10.391 14.648 -1.362 1 95.69 90 ASP A CA 1
ATOM 725 C C . ASP A 1 90 ? 10.484 14.031 -2.754 1 95.69 90 ASP A C 1
ATOM 727 O O . ASP A 1 90 ? 10.539 12.805 -2.889 1 95.69 90 ASP A O 1
ATOM 731 N N . SER A 1 91 ? 10.539 14.828 -3.787 1 97.31 91 SER A N 1
ATOM 732 C CA . SER A 1 91 ? 10.758 14.312 -5.133 1 97.31 91 SER A CA 1
ATOM 733 C C . SER A 1 91 ? 12.086 13.562 -5.227 1 97.31 91 SER A C 1
ATOM 735 O O . SER A 1 91 ? 13.062 13.938 -4.582 1 97.31 91 SER A O 1
ATOM 737 N N . GLY A 1 92 ? 12.078 12.492 -5.984 1 97.75 92 GLY A N 1
ATOM 738 C CA . GLY A 1 92 ? 13.281 11.703 -6.16 1 97.75 92 GLY A CA 1
ATOM 739 C C . GLY A 1 92 ? 13 10.25 -6.488 1 97.75 92 GLY A C 1
ATOM 740 O O . GLY A 1 92 ? 11.852 9.875 -6.738 1 97.75 92 GLY A O 1
ATOM 741 N N . ASN A 1 93 ? 14.07 9.492 -6.586 1 98.31 93 ASN A N 1
ATOM 742 C CA . ASN A 1 93 ? 13.969 8.055 -6.836 1 98.31 93 ASN A CA 1
ATOM 743 C C . ASN A 1 93 ? 13.859 7.266 -5.535 1 98.31 93 ASN A C 1
ATOM 745 O O . ASN A 1 93 ? 14.703 7.41 -4.645 1 98.31 93 ASN A O 1
ATOM 749 N N . TYR A 1 94 ? 12.867 6.52 -5.488 1 97.62 94 TYR A N 1
ATOM 750 C CA . TYR A 1 94 ? 12.688 5.645 -4.332 1 97.62 94 TYR A CA 1
ATOM 751 C C . TYR A 1 94 ? 12.891 4.184 -4.715 1 97.62 94 TYR A C 1
ATOM 753 O O . TYR A 1 94 ? 12.266 3.689 -5.656 1 97.62 94 TYR A O 1
ATOM 761 N N . THR A 1 95 ? 13.734 3.504 -3.955 1 98.44 95 THR A N 1
ATOM 762 C CA . THR A 1 95 ? 14.07 2.111 -4.234 1 98.44 95 THR A CA 1
ATOM 763 C C . THR A 1 95 ? 13.719 1.221 -3.047 1 98.44 95 THR A C 1
ATOM 765 O O . THR A 1 95 ? 14.07 1.533 -1.905 1 98.44 95 THR A O 1
ATOM 768 N N . CYS A 1 96 ? 12.977 0.204 -3.307 1 98.06 96 CYS A N 1
ATOM 769 C CA . CYS A 1 96 ? 12.781 -0.856 -2.324 1 98.06 96 CYS A CA 1
ATOM 770 C C . CYS A 1 96 ? 13.648 -2.068 -2.652 1 98.06 96 CYS A C 1
ATOM 772 O O . CYS A 1 96 ? 13.672 -2.525 -3.797 1 98.06 96 CYS A O 1
ATOM 774 N N . THR A 1 97 ? 14.383 -2.51 -1.661 1 97.5 97 THR A N 1
ATOM 775 C CA . THR A 1 97 ? 15.156 -3.736 -1.804 1 97.5 97 THR A CA 1
ATOM 776 C C . THR A 1 97 ? 14.641 -4.816 -0.854 1 97.5 97 THR A C 1
ATOM 778 O O . THR A 1 97 ? 14.25 -4.52 0.277 1 97.5 97 THR A O 1
ATOM 781 N N . GLY A 1 98 ? 14.539 -6.004 -1.356 1 96.19 98 GLY A N 1
ATOM 782 C CA . GLY A 1 98 ? 14.203 -7.168 -0.549 1 96.19 98 GLY A CA 1
ATOM 783 C C . GLY A 1 98 ? 15.266 -8.25 -0.583 1 96.19 98 GLY A C 1
ATOM 784 O O . GLY A 1 98 ? 15.797 -8.562 -1.646 1 96.19 98 GLY A O 1
ATOM 785 N N . THR A 1 99 ? 15.531 -8.727 0.609 1 94.81 99 THR A N 1
ATOM 786 C CA . THR A 1 99 ? 16.5 -9.812 0.702 1 94.81 99 THR A CA 1
ATOM 787 C C . THR A 1 99 ? 15.961 -10.945 1.57 1 94.81 99 THR A C 1
ATOM 789 O O . THR A 1 99 ? 15.344 -10.695 2.605 1 94.81 99 THR A O 1
ATOM 792 N N . ALA A 1 100 ? 16.141 -12.188 1.088 1 92.38 100 ALA A N 1
ATOM 793 C CA . ALA A 1 100 ? 15.82 -13.406 1.829 1 92.38 100 ALA A CA 1
ATOM 794 C C . ALA A 1 100 ? 16.875 -14.484 1.585 1 92.38 100 ALA A C 1
ATOM 796 O O . ALA A 1 100 ? 16.875 -15.141 0.539 1 92.38 100 ALA A O 1
ATOM 797 N N . GLY A 1 101 ? 17.719 -14.711 2.65 1 88.81 101 GLY A N 1
ATOM 798 C CA . GLY A 1 101 ? 18.844 -15.594 2.432 1 88.81 101 GLY A CA 1
ATOM 799 C C . GLY A 1 101 ? 19.781 -15.109 1.34 1 88.81 101 GLY A C 1
ATOM 800 O O . GLY A 1 101 ? 20.297 -13.992 1.407 1 88.81 101 GLY A O 1
ATOM 801 N N . LEU A 1 102 ? 19.828 -15.945 0.242 1 86.56 102 LEU A N 1
ATOM 802 C CA . LEU A 1 102 ? 20.734 -15.602 -0.843 1 86.56 102 LEU A CA 1
ATOM 803 C C . LEU A 1 102 ? 20 -14.906 -1.979 1 86.56 102 LEU A C 1
ATOM 805 O O . LEU A 1 102 ? 20.625 -14.453 -2.941 1 86.56 102 LEU A O 1
ATOM 809 N N . LYS A 1 103 ? 18.703 -14.797 -1.804 1 89.56 103 LYS A N 1
ATOM 810 C CA . LYS A 1 103 ? 17.906 -14.188 -2.859 1 89.56 103 LYS A CA 1
ATOM 811 C C . LYS A 1 103 ? 17.688 -12.703 -2.596 1 89.56 103 LYS A C 1
ATOM 813 O O . LYS A 1 103 ? 17.516 -12.289 -1.446 1 89.56 103 LYS A O 1
ATOM 818 N N . SER A 1 104 ? 17.75 -11.891 -3.623 1 92.81 104 SER A N 1
ATOM 819 C CA . SER A 1 104 ? 17.516 -10.453 -3.492 1 92.81 104 SER A CA 1
ATOM 820 C C . SER A 1 104 ? 16.922 -9.875 -4.77 1 92.81 104 SER A C 1
ATOM 822 O O . SER A 1 104 ? 17.062 -10.453 -5.848 1 92.81 104 SER A O 1
ATOM 824 N N . ASP A 1 105 ? 16.125 -8.828 -4.602 1 95.88 105 ASP A N 1
ATOM 825 C CA . ASP A 1 105 ? 15.594 -8.047 -5.719 1 95.88 105 ASP A CA 1
ATOM 826 C C . ASP A 1 105 ? 15.367 -6.598 -5.312 1 95.88 105 ASP A C 1
ATOM 828 O O . ASP A 1 105 ? 15.367 -6.27 -4.125 1 95.88 105 ASP A O 1
ATOM 832 N N . SER A 1 106 ? 15.336 -5.723 -6.371 1 96.81 106 SER A N 1
ATOM 833 C CA . SER A 1 106 ? 15.102 -4.305 -6.109 1 96.81 106 SER A CA 1
ATOM 834 C C . SER A 1 106 ? 14.188 -3.693 -7.172 1 96.81 106 SER A C 1
ATOM 836 O O . SER A 1 106 ? 14.141 -4.176 -8.305 1 96.81 106 SER A O 1
ATOM 838 N N . TYR A 1 107 ? 13.43 -2.734 -6.727 1 97.31 107 TYR A N 1
ATOM 839 C CA . TYR A 1 107 ? 12.586 -1.965 -7.641 1 97.31 107 TYR A CA 1
ATOM 840 C C . TYR A 1 107 ? 12.648 -0.478 -7.312 1 97.31 107 TYR A C 1
ATOM 842 O O . TYR A 1 107 ? 12.641 -0.092 -6.141 1 97.31 107 TYR A O 1
ATOM 850 N N . THR A 1 108 ? 12.742 0.352 -8.383 1 98.25 108 THR A N 1
ATOM 851 C CA . THR A 1 108 ? 12.852 1.797 -8.227 1 98.25 108 THR A CA 1
ATOM 852 C C . THR A 1 108 ? 11.711 2.512 -8.938 1 98.25 108 THR A C 1
ATOM 854 O O . THR A 1 108 ? 11.336 2.135 -10.055 1 98.25 108 THR A O 1
ATOM 857 N N . GLN A 1 109 ? 11.125 3.488 -8.281 1 97.5 109 GLN A N 1
ATOM 858 C CA . GLN A 1 109 ? 10.133 4.375 -8.875 1 97.5 109 GLN A CA 1
ATOM 859 C C . GLN A 1 109 ? 10.406 5.832 -8.516 1 97.5 109 GLN A C 1
ATOM 861 O O . GLN A 1 109 ? 10.898 6.121 -7.422 1 97.5 109 GLN A O 1
ATOM 866 N N . THR A 1 110 ? 10.078 6.738 -9.469 1 97.94 110 THR A N 1
ATOM 867 C CA . THR A 1 110 ? 10.312 8.164 -9.258 1 97.94 110 THR A CA 1
ATOM 868 C C . THR A 1 110 ? 9.055 8.844 -8.727 1 97.94 110 THR A C 1
ATOM 870 O O . THR A 1 110 ? 7.965 8.648 -9.258 1 97.94 110 THR A O 1
ATOM 873 N N . LEU A 1 111 ? 9.227 9.57 -7.641 1 97.69 111 LEU A N 1
ATOM 874 C CA . LEU A 1 111 ? 8.188 10.453 -7.133 1 97.69 111 LEU A CA 1
ATOM 875 C C . LEU A 1 111 ? 8.414 11.883 -7.609 1 97.69 111 LEU A C 1
ATOM 877 O O . LEU A 1 111 ? 9.492 12.445 -7.414 1 97.69 111 LEU A O 1
ATOM 881 N N . ARG A 1 112 ? 7.418 12.383 -8.289 1 97.56 112 ARG A N 1
ATOM 882 C CA . ARG A 1 112 ? 7.465 13.773 -8.734 1 97.56 112 ARG A CA 1
ATOM 883 C C . ARG A 1 112 ? 6.383 14.602 -8.055 1 97.56 112 ARG A C 1
ATOM 885 O O . ARG A 1 112 ? 5.195 14.453 -8.352 1 97.56 112 ARG A O 1
ATOM 892 N N . VAL A 1 113 ? 6.848 15.523 -7.184 1 96.69 113 VAL A N 1
ATOM 893 C CA . VAL A 1 113 ? 5.914 16.328 -6.398 1 96.69 113 VAL A CA 1
ATOM 894 C C . VAL A 1 113 ? 5.711 17.688 -7.07 1 96.69 113 VAL A C 1
ATOM 896 O O . VAL A 1 113 ? 6.676 18.344 -7.465 1 96.69 113 VAL A O 1
ATOM 899 N N . LEU A 1 114 ? 4.414 18.031 -7.191 1 93.25 114 LEU A N 1
ATOM 900 C CA . LEU A 1 114 ? 4.102 19.344 -7.766 1 93.25 114 LEU A CA 1
ATOM 901 C C . LEU A 1 114 ? 4.035 20.406 -6.684 1 93.25 114 LEU A C 1
ATOM 903 O O . LEU A 1 114 ? 3.463 20.188 -5.613 1 93.25 114 LEU A O 1
ATOM 907 N N . GLY A 1 115 ? 4.691 21.516 -6.938 1 85.19 115 GLY A N 1
ATOM 908 C CA . GLY A 1 115 ? 4.672 22.641 -6.008 1 85.19 115 GLY A CA 1
ATOM 909 C C . GLY A 1 115 ? 3.295 23.25 -5.836 1 85.19 115 GLY A C 1
ATOM 910 O O . GLY A 1 115 ? 2.391 22.984 -6.637 1 85.19 115 GLY A O 1
ATOM 911 N N . GLU A 1 116 ? 3.105 23.797 -4.645 1 74.88 116 GLU A N 1
ATOM 912 C CA . GLU A 1 116 ? 1.854 24.5 -4.383 1 74.88 116 GLU A CA 1
ATOM 913 C C . GLU A 1 116 ? 1.722 25.734 -5.27 1 74.88 116 GLU A C 1
ATOM 915 O O . GLU A 1 116 ? 2.725 26.344 -5.641 1 74.88 116 GLU A O 1
ATOM 920 N N . PHE A 1 117 ? 0.575 25.719 -6.035 1 63.62 117 PHE A N 1
ATOM 921 C CA . PHE A 1 117 ? 0.361 26.984 -6.734 1 63.62 117 PHE A CA 1
ATOM 922 C C . PHE A 1 117 ? 0.408 28.156 -5.758 1 63.62 117 PHE A C 1
ATOM 924 O O . PHE A 1 117 ? -0.313 28.156 -4.758 1 63.62 117 PHE A O 1
ATOM 931 N N . ARG A 1 118 ? 1.48 28.781 -5.562 1 63.44 118 ARG A N 1
ATOM 932 C CA . ARG A 1 118 ? 1.498 30.016 -4.793 1 63.44 118 ARG A CA 1
ATOM 933 C C . ARG A 1 118 ? 1.093 31.203 -5.656 1 63.44 118 ARG A C 1
ATOM 935 O O . ARG A 1 118 ? 1.776 31.531 -6.629 1 63.44 118 ARG A O 1
ATOM 942 N N . PRO A 1 119 ? -0.206 31.609 -5.465 1 64.44 119 PRO A N 1
ATOM 943 C CA . PRO A 1 119 ? -0.537 32.812 -6.223 1 64.44 119 PRO A CA 1
ATOM 944 C C . PRO A 1 119 ? 0.511 33.938 -6.066 1 64.44 119 PRO A C 1
ATOM 946 O O . PRO A 1 119 ? 1.196 34 -5.043 1 64.44 119 PRO A O 1
ATOM 949 N N . PRO A 1 120 ? 0.831 34.469 -7.223 1 60.38 120 PRO A N 1
ATOM 950 C CA . PRO A 1 120 ? 1.778 35.562 -7.113 1 60.38 120 PRO A CA 1
ATOM 951 C C . PRO A 1 120 ? 1.425 36.531 -5.984 1 60.38 120 PRO A C 1
ATOM 953 O O . PRO A 1 120 ? 0.245 36.719 -5.676 1 60.38 120 PRO A O 1
ATOM 956 N N . LEU A 1 121 ? 2.24 36.469 -4.984 1 58.66 121 LEU A N 1
ATOM 957 C CA . LEU A 1 121 ? 2.053 37.531 -3.975 1 58.66 121 LEU A CA 1
ATOM 958 C C . LEU A 1 121 ? 1.569 38.812 -4.613 1 58.66 121 LEU A C 1
ATOM 960 O O . LEU A 1 121 ? 2.107 39.25 -5.637 1 58.66 121 LEU A O 1
ATOM 964 N N . ARG A 1 122 ? 0.369 39 -4.434 1 55.41 122 ARG A N 1
ATOM 965 C CA . ARG A 1 122 ? -0.074 40.312 -4.863 1 55.41 122 ARG A CA 1
ATOM 966 C C . ARG A 1 122 ? 0.926 41.406 -4.449 1 55.41 122 ARG A C 1
ATOM 968 O O . ARG A 1 122 ? 1.262 41.5 -3.27 1 55.41 122 ARG A O 1
ATOM 975 N N . MET A 1 123 ? 1.844 41.719 -5.316 1 55.41 123 MET A N 1
ATOM 976 C CA . MET A 1 123 ? 2.588 42.938 -5.039 1 55.41 123 MET A CA 1
ATOM 977 C C . MET A 1 123 ? 1.647 44.062 -4.609 1 55.41 123 MET A C 1
ATOM 979 O O . MET A 1 123 ? 0.652 44.344 -5.285 1 55.41 123 MET A O 1
ATOM 983 N N . THR A 1 124 ? 1.401 44.031 -3.291 1 55.91 124 THR A N 1
ATOM 984 C CA . THR A 1 124 ? 0.757 45.281 -2.869 1 55.91 124 THR A CA 1
ATOM 985 C C . THR A 1 124 ? 1.314 46.469 -3.646 1 55.91 124 THR A C 1
ATOM 987 O O . THR A 1 124 ? 2.529 46.688 -3.684 1 55.91 124 THR A O 1
ATOM 990 N N . SER A 1 125 ? 0.578 46.969 -4.629 1 45.28 125 SER A N 1
ATOM 991 C CA . SER A 1 125 ? 0.907 48.312 -5.062 1 45.28 125 SER A CA 1
ATOM 992 C C . SER A 1 125 ? 0.826 49.312 -3.906 1 45.28 125 SER A C 1
ATOM 994 O O . SER A 1 125 ? 0.018 49.156 -2.99 1 45.28 125 SER A O 1
ATOM 996 N N . MET B 1 1 ? -49.75 9.117 8.727 1 32.41 1 MET B N 1
ATOM 997 C CA . MET B 1 1 ? -48.438 8.602 9.133 1 32.41 1 MET B CA 1
ATOM 998 C C . MET B 1 1 ? -47.344 9.602 8.805 1 32.41 1 MET B C 1
ATOM 1000 O O . MET B 1 1 ? -47.156 9.977 7.645 1 32.41 1 MET B O 1
ATOM 1004 N N . PHE B 1 2 ? -47.125 10.656 9.711 1 30.91 2 PHE B N 1
ATOM 1005 C CA . PHE B 1 2 ? -46.25 11.828 9.672 1 30.91 2 PHE B CA 1
ATOM 1006 C C . PHE B 1 2 ? -44.781 11.422 9.688 1 30.91 2 PHE B C 1
ATOM 1008 O O . PHE B 1 2 ? -44.344 10.734 10.609 1 30.91 2 PHE B O 1
ATOM 1015 N N . GLN B 1 3 ? -44.156 11.156 8.57 1 28.77 3 GLN B N 1
ATOM 1016 C CA . GLN B 1 3 ? -42.75 10.797 8.422 1 28.77 3 GLN B CA 1
ATOM 1017 C C . GLN B 1 3 ? -41.844 11.938 8.867 1 28.77 3 GLN B C 1
ATOM 1019 O O . GLN B 1 3 ? -41.906 13.031 8.312 1 28.77 3 GLN B O 1
ATOM 1024 N N . CYS B 1 4 ? -41.656 12.055 10.18 1 31.38 4 CYS B N 1
ATOM 1025 C CA . CYS B 1 4 ? -40.781 13.039 10.812 1 31.38 4 CYS B CA 1
ATOM 1026 C C . CYS B 1 4 ? -39.375 13.016 10.172 1 31.38 4 CYS B C 1
ATOM 1028 O O . CYS B 1 4 ? -38.719 11.992 10.195 1 31.38 4 CYS B O 1
ATOM 1030 N N . LEU B 1 5 ? -39.188 13.773 9.148 1 31.55 5 LEU B N 1
ATOM 1031 C CA . LEU B 1 5 ? -37.906 14.039 8.461 1 31.55 5 LEU B CA 1
ATOM 1032 C C . LEU B 1 5 ? -36.938 14.719 9.391 1 31.55 5 LEU B C 1
ATOM 1034 O O . LEU B 1 5 ? -37.031 15.922 9.641 1 31.55 5 LEU B O 1
ATOM 1038 N N . PHE B 1 6 ? -36.594 14.094 10.57 1 32.06 6 PHE B N 1
ATOM 1039 C CA . PHE B 1 6 ? -35.656 14.781 11.43 1 32.06 6 PHE B CA 1
ATOM 1040 C C . PHE B 1 6 ? -34.375 15.086 10.68 1 32.06 6 PHE B C 1
ATOM 1042 O O . PHE B 1 6 ? -33.75 14.18 10.117 1 32.06 6 PHE B O 1
ATOM 1049 N N . PHE B 1 7 ? -34.281 16.234 10.086 1 36.25 7 PHE B N 1
ATOM 1050 C CA . PHE B 1 7 ? -33.031 16.781 9.609 1 36.25 7 PHE B CA 1
ATOM 1051 C C . PHE B 1 7 ? -32.031 16.953 10.758 1 36.25 7 PHE B C 1
ATOM 1053 O O . PHE B 1 7 ? -32.312 17.688 11.711 1 36.25 7 PHE B O 1
ATOM 1060 N N . VAL B 1 8 ? -31.484 15.93 11.266 1 35.38 8 VAL B N 1
ATOM 1061 C CA . VAL B 1 8 ? -30.5 16.109 12.328 1 35.38 8 VAL B CA 1
ATOM 1062 C C . VAL B 1 8 ? -29.484 17.172 11.906 1 35.38 8 VAL B C 1
ATOM 1064 O O . VAL B 1 8 ? -28.734 16.984 10.953 1 35.38 8 VAL B O 1
ATOM 1067 N N . TYR B 1 9 ? -29.828 18.406 11.984 1 33.25 9 TYR B N 1
ATOM 1068 C CA . TYR B 1 9 ? -28.828 19.484 11.984 1 33.25 9 TYR B CA 1
ATOM 1069 C C . TYR B 1 9 ? -27.734 19.219 13 1 33.25 9 TYR B C 1
ATOM 1071 O O . TYR B 1 9 ? -28 19.125 14.203 1 33.25 9 TYR B O 1
ATOM 1079 N N . VAL B 1 10 ? -26.781 18.438 12.859 1 40.97 10 VAL B N 1
ATOM 1080 C CA . VAL B 1 10 ? -25.656 18.438 13.789 1 40.97 10 VAL B CA 1
ATOM 1081 C C . VAL B 1 10 ? -25.031 19.828 13.812 1 40.97 10 VAL B C 1
ATOM 1083 O O . VAL B 1 10 ? -24.656 20.359 12.773 1 40.97 10 VAL B O 1
ATOM 1086 N N . PRO B 1 11 ? -25.391 20.719 14.695 1 45.97 11 PRO B N 1
ATOM 1087 C CA . PRO B 1 11 ? -24.781 22.047 14.852 1 45.97 11 PRO B CA 1
ATOM 1088 C C . PRO B 1 11 ? -23.281 22.047 14.617 1 45.97 11 PRO B C 1
ATOM 1090 O O . PRO B 1 11 ? -22.609 21.047 14.875 1 45.97 11 PRO B O 1
ATOM 1093 N N . PRO B 1 12 ? -22.766 22.891 13.789 1 42.41 12 PRO B N 1
ATOM 1094 C CA . PRO B 1 12 ? -21.344 23.094 13.531 1 42.41 12 PRO B CA 1
ATOM 1095 C C . PRO B 1 12 ? -20.516 23.172 14.812 1 42.41 12 PRO B C 1
ATOM 1097 O O . PRO B 1 12 ? -19.297 23.359 14.758 1 42.41 12 PRO B O 1
ATOM 1100 N N . ASP B 1 13 ? -21.047 23.656 15.914 1 42.59 13 ASP B N 1
ATOM 1101 C CA . ASP B 1 13 ? -20.266 24 17.094 1 42.59 13 ASP B CA 1
ATOM 1102 C C . ASP B 1 13 ? -19.375 22.844 17.531 1 42.59 13 ASP B C 1
ATOM 1104 O O . ASP B 1 13 ? -18.828 22.844 18.625 1 42.59 13 ASP B O 1
ATOM 1108 N N . ILE B 1 14 ? -19.906 21.594 17.328 1 43.94 14 ILE B N 1
ATOM 1109 C CA . ILE B 1 14 ? -19.109 20.516 17.906 1 43.94 14 ILE B CA 1
ATOM 1110 C C . ILE B 1 14 ? -17.625 20.75 17.609 1 43.94 14 ILE B C 1
ATOM 1112 O O . ILE B 1 14 ? -17.266 21.047 16.469 1 43.94 14 ILE B O 1
ATOM 1116 N N . GLN B 1 15 ? -16.75 21.094 18.609 1 44.94 15 GLN B N 1
ATOM 1117 C CA . GLN B 1 15 ? -15.297 21.031 18.516 1 44.94 15 GLN B CA 1
ATOM 1118 C C . GLN B 1 15 ? -14.859 20.156 17.344 1 44.94 15 GLN B C 1
ATOM 1120 O O . GLN B 1 15 ? -15.484 19.141 17.047 1 44.94 15 GLN B O 1
ATOM 1125 N N . ALA B 1 16 ? -14.367 20.641 16.312 1 46.16 16 ALA B N 1
ATOM 1126 C CA . ALA B 1 16 ? -13.898 20.016 15.078 1 46.16 16 ALA B CA 1
ATOM 1127 C C . ALA B 1 16 ? -13.461 18.578 15.32 1 46.16 16 ALA B C 1
ATOM 1129 O O . ALA B 1 16 ? -12.383 18.328 15.852 1 46.16 16 ALA B O 1
ATOM 1130 N N . VAL B 1 17 ? -14.242 17.797 16.109 1 52 17 VAL B N 1
ATOM 1131 C CA . VAL B 1 17 ? -13.875 16.375 16.188 1 52 17 VAL B CA 1
ATOM 1132 C C . VAL B 1 17 ? -13.109 15.969 14.938 1 52 17 VAL B C 1
ATOM 1134 O O . VAL B 1 17 ? -13.633 16.047 13.82 1 52 17 VAL B O 1
ATOM 1137 N N . ARG B 1 18 ? -11.852 16.359 15.023 1 58.56 18 ARG B N 1
ATOM 1138 C CA . ARG B 1 18 ? -10.945 16.047 13.922 1 58.56 18 ARG B CA 1
ATOM 1139 C C . ARG B 1 18 ? -11.312 14.727 13.266 1 58.56 18 ARG B C 1
ATOM 1141 O O . ARG B 1 18 ? -11.383 13.695 13.938 1 58.56 18 ARG B O 1
ATOM 1148 N N . SER B 1 19 ? -12.125 14.766 12.164 1 79.19 19 SER B N 1
ATOM 1149 C CA . SER B 1 19 ? -12.75 13.719 11.367 1 79.19 19 SER B CA 1
ATOM 1150 C C . SER B 1 19 ? -11.711 12.734 10.844 1 79.19 19 SER B C 1
ATOM 1152 O O . SER B 1 19 ? -10.531 13.078 10.703 1 79.19 19 SER B O 1
ATOM 1154 N N . LEU B 1 20 ? -11.852 11.477 11.328 1 89.12 20 LEU B N 1
ATOM 1155 C CA . LEU B 1 20 ? -11.078 10.453 10.625 1 89.12 20 LEU B CA 1
ATOM 1156 C C . LEU B 1 20 ? -11.375 10.492 9.125 1 89.12 20 LEU B C 1
ATOM 1158 O O . LEU B 1 20 ? -12.531 10.43 8.711 1 89.12 20 LEU B O 1
ATOM 1162 N N . ARG B 1 21 ? -10.328 10.914 8.43 1 91.12 21 ARG B N 1
ATOM 1163 C CA . ARG B 1 21 ? -10.422 10.898 6.969 1 91.12 21 ARG B CA 1
ATOM 1164 C C . ARG B 1 21 ? -9.422 9.906 6.375 1 91.12 21 ARG B C 1
ATOM 1166 O O . ARG B 1 21 ? -8.273 9.836 6.809 1 91.12 21 ARG B O 1
ATOM 1173 N N . LEU B 1 22 ? -9.953 9.078 5.453 1 93.31 22 LEU B N 1
ATOM 1174 C CA . LEU B 1 22 ? -9.086 8.125 4.766 1 93.31 22 LEU B CA 1
ATOM 1175 C C . LEU B 1 22 ? -8.547 8.719 3.467 1 93.31 22 LEU B C 1
ATOM 1177 O O . LEU B 1 22 ? -9.273 9.406 2.75 1 93.31 22 LEU B O 1
ATOM 1181 N N . HIS B 1 23 ? -7.273 8.461 3.23 1 91.56 23 HIS B N 1
ATOM 1182 C CA . HIS B 1 23 ? -6.703 8.82 1.937 1 91.56 23 HIS B CA 1
ATOM 1183 C C . HIS B 1 23 ? -7.223 7.906 0.832 1 91.56 23 HIS B C 1
ATOM 1185 O O . HIS B 1 23 ? -7.34 6.695 1.026 1 91.56 23 HIS B O 1
ATOM 1191 N N . PRO B 1 24 ? -7.504 8.477 -0.367 1 90.38 24 PRO B N 1
ATOM 1192 C CA . PRO B 1 24 ? -7.914 7.621 -1.481 1 90.38 24 PRO B CA 1
ATOM 1193 C C . PRO B 1 24 ? -6.84 6.605 -1.872 1 90.38 24 PRO B C 1
ATOM 1195 O O . PRO B 1 24 ? -5.648 6.887 -1.747 1 90.38 24 PRO B O 1
ATOM 1198 N N . PHE B 1 25 ? -7.238 5.43 -2.295 1 93.38 25 PHE B N 1
ATOM 1199 C CA . PHE B 1 25 ? -6.367 4.441 -2.92 1 93.38 25 PHE B CA 1
ATOM 1200 C C . PHE B 1 25 ? -6.867 4.082 -4.312 1 93.38 25 PHE B C 1
ATOM 1202 O O . PHE B 1 25 ? -8.031 4.312 -4.637 1 93.38 25 PHE B O 1
ATOM 1209 N N . VAL B 1 26 ? -5.922 3.572 -5.168 1 90.19 26 VAL B N 1
ATOM 1210 C CA . VAL B 1 26 ? -6.273 3.227 -6.543 1 90.19 26 VAL B CA 1
ATOM 1211 C C . VAL B 1 26 ? -5.625 1.896 -6.922 1 90.19 26 VAL B C 1
ATOM 1213 O O . VAL B 1 26 ? -4.434 1.687 -6.68 1 90.19 26 VAL B O 1
ATOM 1216 N N . PHE B 1 27 ? -6.438 1.078 -7.547 1 93.38 27 PHE B N 1
ATOM 1217 C CA . PHE B 1 27 ? -5.875 -0.15 -8.094 1 93.38 27 PHE B CA 1
ATOM 1218 C C . PHE B 1 27 ? -5.141 0.127 -9.406 1 93.38 27 PHE B C 1
ATOM 1220 O O . PHE B 1 27 ? -5.488 1.062 -10.125 1 93.38 27 PHE B O 1
ATOM 1227 N N . PRO B 1 28 ? -4.09 -0.786 -9.633 1 87.94 28 PRO B N 1
ATOM 1228 C CA . PRO B 1 28 ? -3.521 -0.688 -10.977 1 87.94 28 PRO B CA 1
ATOM 1229 C C . PRO B 1 28 ? -4.57 -0.849 -12.078 1 87.94 28 PRO B C 1
ATOM 1231 O O . PRO B 1 28 ? -5.594 -1.51 -11.867 1 87.94 28 PRO B O 1
ATOM 1234 N N . GLU B 1 29 ? -4.316 -0.231 -13.234 1 89.69 29 GLU B N 1
ATOM 1235 C CA . GLU B 1 29 ? -5.281 -0.284 -14.328 1 89.69 29 GLU B CA 1
ATOM 1236 C C . GLU B 1 29 ? -5.293 -1.662 -14.984 1 89.69 29 GLU B C 1
ATOM 1238 O O . GLU B 1 29 ? -4.281 -2.105 -15.531 1 89.69 29 GLU B O 1
ATOM 1243 N N . ARG B 1 30 ? -6.367 -2.32 -14.992 1 90.94 30 ARG B N 1
ATOM 1244 C CA . ARG B 1 30 ? -6.707 -3.58 -15.648 1 90.94 30 ARG B CA 1
ATOM 1245 C C . ARG B 1 30 ? -5.602 -4.613 -15.453 1 90.94 30 ARG B C 1
ATOM 1247 O O . ARG B 1 30 ? -5.035 -5.117 -16.422 1 90.94 30 ARG B O 1
ATOM 1254 N N . PRO B 1 31 ? -5.391 -5.012 -14.227 1 93.69 31 PRO B N 1
ATOM 1255 C CA . PRO B 1 31 ? -4.41 -6.082 -14.031 1 93.69 31 PRO B CA 1
ATOM 1256 C C . PRO B 1 31 ? -4.836 -7.398 -14.68 1 93.69 31 PRO B C 1
ATOM 1258 O O . PRO B 1 31 ? -6.031 -7.707 -14.727 1 93.69 31 PRO B O 1
ATOM 1261 N N . VAL B 1 32 ? -3.811 -8.109 -15.18 1 91.75 32 VAL B N 1
ATOM 1262 C CA . VAL B 1 32 ? -4.059 -9.359 -15.891 1 91.75 32 VAL B CA 1
ATOM 1263 C C . VAL B 1 32 ? -4.141 -10.516 -14.898 1 91.75 32 VAL B C 1
ATOM 1265 O O . VAL B 1 32 ? -3.369 -10.57 -13.938 1 91.75 32 VAL B O 1
ATOM 1268 N N . VAL B 1 33 ? -5.012 -11.461 -15.234 1 94.12 33 VAL B N 1
ATOM 1269 C CA . VAL B 1 33 ? -5.125 -12.664 -14.422 1 94.12 33 VAL B CA 1
ATOM 1270 C C . VAL B 1 33 ? -3.738 -13.25 -14.156 1 94.12 33 VAL B C 1
ATOM 1272 O O . VAL B 1 33 ? -2.9 -13.305 -15.062 1 94.12 33 VAL B O 1
ATOM 1275 N N . GLY B 1 34 ? -3.502 -13.719 -12.883 1 90.62 34 GLY B N 1
ATOM 1276 C CA . GLY B 1 34 ? -2.248 -14.375 -12.547 1 90.62 34 GLY B CA 1
ATOM 1277 C C . GLY B 1 34 ? -1.237 -13.438 -11.906 1 90.62 34 GLY B C 1
ATOM 1278 O O . GLY B 1 34 ? -0.26 -13.891 -11.305 1 90.62 34 GLY B O 1
ATOM 1279 N N . THR B 1 35 ? -1.47 -12.133 -11.945 1 89.38 35 THR B N 1
ATOM 1280 C CA . THR B 1 35 ? -0.583 -11.164 -11.305 1 89.38 35 THR B CA 1
ATOM 1281 C C . THR B 1 35 ? -1.046 -10.867 -9.883 1 89.38 35 THR B C 1
ATOM 1283 O O . THR B 1 35 ? -1.965 -11.516 -9.375 1 89.38 35 THR B O 1
ATOM 1286 N N . GLN B 1 36 ? -0.323 -9.992 -9.25 1 91.38 36 GLN B N 1
ATOM 1287 C CA . GLN B 1 36 ? -0.678 -9.57 -7.898 1 91.38 36 GLN B CA 1
ATOM 1288 C C . GLN B 1 36 ? -0.986 -8.078 -7.852 1 91.38 36 GLN B C 1
ATOM 1290 O O . GLN B 1 36 ? -0.337 -7.281 -8.539 1 91.38 36 GLN B O 1
ATOM 1295 N N . VAL B 1 37 ? -1.978 -7.684 -7.035 1 93.31 37 VAL B N 1
ATOM 1296 C CA . VAL B 1 37 ? -2.266 -6.27 -6.816 1 93.31 37 VAL B CA 1
ATOM 1297 C C . VAL B 1 37 ? -2.291 -5.973 -5.32 1 93.31 37 VAL B C 1
ATOM 1299 O O . VAL B 1 37 ? -2.541 -6.863 -4.508 1 93.31 37 VAL B O 1
ATOM 1302 N N . SER B 1 38 ? -1.967 -4.801 -4.938 1 93.69 38 SER B N 1
ATOM 1303 C CA . SER B 1 38 ? -2.068 -4.348 -3.553 1 93.69 38 SER B CA 1
ATOM 1304 C C . SER B 1 38 ? -2.496 -2.887 -3.479 1 93.69 38 SER B C 1
ATOM 1306 O O . SER B 1 38 ? -2.125 -2.082 -4.336 1 93.69 38 SER B O 1
ATOM 1308 N N . VAL B 1 39 ? -3.303 -2.568 -2.498 1 95 39 VAL B N 1
ATOM 1309 C CA . VAL B 1 39 ? -3.672 -1.188 -2.203 1 95 39 VAL B CA 1
ATOM 1310 C C . VAL B 1 39 ? -3.562 -0.932 -0.703 1 95 39 VAL B C 1
ATOM 1312 O O . VAL B 1 39 ? -3.6 -1.869 0.098 1 95 39 VAL B O 1
ATOM 1315 N N . THR B 1 40 ? -3.434 0.291 -0.32 1 95.81 40 THR B N 1
ATOM 1316 C CA . THR B 1 40 ? -3.225 0.682 1.069 1 95.81 40 THR B CA 1
ATOM 1317 C C . THR B 1 40 ? -4.254 1.723 1.499 1 95.81 40 THR B C 1
ATOM 1319 O O . THR B 1 40 ? -4.48 2.707 0.793 1 95.81 40 THR B O 1
ATOM 1322 N N . CYS B 1 41 ? -4.836 1.448 2.529 1 96.44 41 CYS B N 1
ATOM 1323 C CA . CYS B 1 41 ? -5.754 2.371 3.184 1 96.44 41 CYS B CA 1
ATOM 1324 C C . CYS B 1 41 ? -5.078 3.076 4.355 1 96.44 41 CYS B C 1
ATOM 1326 O O . CYS B 1 41 ? -4.598 2.424 5.285 1 96.44 41 CYS B O 1
ATOM 1328 N N . THR B 1 42 ? -5.004 4.398 4.34 1 93.81 42 THR B N 1
ATOM 1329 C CA . THR B 1 42 ? -4.305 5.195 5.34 1 93.81 42 THR B CA 1
ATOM 1330 C C . THR B 1 42 ? -5.16 6.375 5.785 1 93.81 42 THR B C 1
ATOM 1332 O O . THR B 1 42 ? -6.082 6.785 5.078 1 93.81 42 THR B O 1
ATOM 1335 N N . THR B 1 43 ? -4.832 6.828 6.945 1 90.69 43 THR B N 1
ATOM 1336 C CA . THR B 1 43 ? -5.52 8.023 7.422 1 90.69 43 THR B CA 1
ATOM 1337 C C . THR B 1 43 ? -4.777 9.281 6.977 1 90.69 43 THR B C 1
ATOM 1339 O O . THR B 1 43 ? -3.551 9.281 6.863 1 90.69 43 THR B O 1
ATOM 1342 N N . VAL B 1 44 ? -5.531 10.359 6.664 1 79.44 44 VAL B N 1
ATOM 1343 C CA . VAL B 1 44 ? -4.949 11.648 6.297 1 79.44 44 VAL B CA 1
ATOM 1344 C C . VAL B 1 44 ? -4.266 12.273 7.512 1 79.44 44 VAL B C 1
ATOM 1346 O O . VAL B 1 44 ? -3.131 12.742 7.418 1 79.44 44 VAL B O 1
ATOM 1349 N N . GLU B 1 45 ? -4.984 12.258 8.633 1 75 45 GLU B N 1
ATOM 1350 C CA . GLU B 1 45 ? -4.434 12.781 9.883 1 75 45 GLU B CA 1
ATOM 1351 C C . GLU B 1 45 ? -3.861 11.664 10.75 1 75 45 GLU B C 1
ATOM 1353 O O . GLU B 1 45 ? -4.133 10.484 10.516 1 75 45 GLU B O 1
ATOM 1358 N N . ALA B 1 46 ? -2.93 12.195 11.508 1 71.31 46 ALA B N 1
ATOM 1359 C CA . ALA B 1 46 ? -2.379 11.234 12.469 1 71.31 46 ALA B CA 1
ATOM 1360 C C . ALA B 1 46 ? -3.447 10.773 13.445 1 71.31 46 ALA B C 1
ATOM 1362 O O . ALA B 1 46 ? -3.877 11.531 14.32 1 71.31 46 ALA B O 1
ATOM 1363 N N . VAL B 1 47 ? -4.121 9.781 13.156 1 77.5 47 VAL B N 1
ATOM 1364 C CA . VAL B 1 47 ? -5.059 9.117 14.047 1 77.5 47 VAL B CA 1
ATOM 1365 C C . VAL B 1 47 ? -4.504 7.754 14.461 1 77.5 47 VAL B C 1
ATOM 1367 O O . VAL B 1 47 ? -4 7 13.625 1 77.5 47 VAL B O 1
ATOM 1370 N N . GLN B 1 48 ? -4.465 7.605 15.695 1 79.62 48 GLN B N 1
ATOM 1371 C CA . GLN B 1 48 ? -3.943 6.332 16.188 1 79.62 48 GLN B CA 1
ATOM 1372 C C . GLN B 1 48 ? -5.074 5.352 16.484 1 79.62 48 GLN B C 1
ATOM 1374 O O . GLN B 1 48 ? -6.211 5.762 16.719 1 79.62 48 GLN B O 1
ATOM 1379 N N . ASN B 1 49 ? -4.797 4.125 16.359 1 89.62 49 ASN B N 1
ATOM 1380 C CA . ASN B 1 49 ? -5.66 3.01 16.734 1 89.62 49 ASN B CA 1
ATOM 1381 C C . ASN B 1 49 ? -6.918 2.967 15.867 1 89.62 49 ASN B C 1
ATOM 1383 O O . ASN B 1 49 ? -8.031 2.859 16.391 1 89.62 49 ASN B O 1
ATOM 1387 N N . VAL B 1 50 ? -6.738 3.135 14.672 1 94.62 50 VAL B N 1
ATOM 1388 C CA . VAL B 1 50 ? -7.84 3.002 13.727 1 94.62 50 VAL B CA 1
ATOM 1389 C C . VAL B 1 50 ? -8.133 1.523 13.477 1 94.62 50 VAL B C 1
ATOM 1391 O O . VAL B 1 50 ? -7.211 0.725 13.289 1 94.62 50 VAL B O 1
ATOM 1394 N N . ASN B 1 51 ? -9.383 1.154 13.594 1 95.56 51 ASN B N 1
ATOM 1395 C CA . ASN B 1 51 ? -9.828 -0.173 13.18 1 95.56 51 ASN B CA 1
ATOM 1396 C C . ASN B 1 51 ? -10.219 -0.198 11.711 1 95.56 51 ASN B C 1
ATOM 1398 O O . ASN B 1 51 ? -11.234 0.383 11.32 1 95.56 51 ASN B O 1
ATOM 1402 N N . PHE B 1 52 ? -9.43 -0.847 10.93 1 96.31 52 PHE B N 1
ATOM 1403 C CA . PHE B 1 52 ? -9.695 -0.936 9.5 1 96.31 52 PHE B CA 1
ATOM 1404 C C . PHE B 1 52 ? -10.484 -2.195 9.172 1 96.31 52 PHE B C 1
ATOM 1406 O O . PHE B 1 52 ? -10.227 -3.262 9.734 1 96.31 52 PHE B O 1
ATOM 1413 N N . ARG B 1 53 ? -11.43 -2.061 8.227 1 96.5 53 ARG B N 1
ATOM 1414 C CA . ARG B 1 53 ? -12.156 -3.197 7.672 1 96.5 53 ARG B CA 1
ATOM 1415 C C . ARG B 1 53 ? -12.25 -3.102 6.152 1 96.5 53 ARG B C 1
ATOM 1417 O O . ARG B 1 53 ? -12.375 -2.006 5.602 1 96.5 53 ARG B O 1
ATOM 1424 N N . TRP B 1 54 ? -12.203 -4.234 5.543 1 97.19 54 TRP B N 1
ATOM 1425 C CA . TRP B 1 54 ? -12.289 -4.305 4.086 1 97.19 54 TRP B CA 1
ATOM 1426 C C . TRP B 1 54 ? -13.516 -5.102 3.65 1 97.19 54 TRP B C 1
ATOM 1428 O O . TRP B 1 54 ? -13.844 -6.129 4.25 1 97.19 54 TRP B O 1
ATOM 1438 N N . PHE B 1 55 ? -14.133 -4.57 2.557 1 97.25 55 PHE B N 1
ATOM 1439 C CA . PHE B 1 55 ? -15.305 -5.215 1.975 1 97.25 55 PHE B CA 1
ATOM 1440 C C . PHE B 1 55 ? -15.156 -5.355 0.465 1 97.25 55 PHE B C 1
ATOM 1442 O O . PHE B 1 55 ? -14.609 -4.469 -0.196 1 97.25 55 PHE B O 1
ATOM 1449 N N . LYS B 1 56 ? -15.578 -6.465 -0.013 1 96.94 56 LYS B N 1
ATOM 1450 C CA . LYS B 1 56 ? -15.781 -6.645 -1.448 1 96.94 56 LYS B CA 1
ATOM 1451 C C . LYS B 1 56 ? -17.266 -6.766 -1.784 1 96.94 56 LYS B C 1
ATOM 1453 O O . LYS B 1 56 ? -17.938 -7.699 -1.335 1 96.94 56 LYS B O 1
ATOM 1458 N N . ASN B 1 57 ? -17.656 -5.863 -2.605 1 97.5 57 ASN B N 1
ATOM 1459 C CA . ASN B 1 57 ? -19.062 -5.836 -2.98 1 97.5 57 ASN B CA 1
ATOM 1460 C C . ASN B 1 57 ? -19.969 -5.871 -1.754 1 97.5 57 ASN B C 1
ATOM 1462 O O . ASN B 1 57 ? -20.938 -6.621 -1.723 1 97.5 57 ASN B O 1
ATOM 1466 N N . GLY B 1 58 ? -19.516 -5.168 -0.771 1 95.94 58 GLY B N 1
ATOM 1467 C CA . GLY B 1 58 ? -20.344 -5.016 0.416 1 95.94 58 GLY B CA 1
ATOM 1468 C C . GLY B 1 58 ? -20.172 -6.152 1.407 1 95.94 58 GLY B C 1
ATOM 1469 O O . GLY B 1 58 ? -20.75 -6.121 2.498 1 95.94 58 GLY B O 1
ATOM 1470 N N . ARG B 1 59 ? -19.422 -7.164 1.035 1 94.94 59 ARG B N 1
ATOM 1471 C CA . ARG B 1 59 ? -19.188 -8.297 1.925 1 94.94 59 ARG B CA 1
ATOM 1472 C C . ARG B 1 59 ? -17.797 -8.219 2.559 1 94.94 59 ARG B C 1
ATOM 1474 O O . ARG B 1 59 ? -16.828 -7.871 1.888 1 94.94 59 ARG B O 1
ATOM 1481 N N . PRO B 1 60 ? -17.719 -8.531 3.871 1 95.12 60 PRO B N 1
ATOM 1482 C CA . PRO B 1 60 ? -16.406 -8.461 4.535 1 95.12 60 PRO B CA 1
ATOM 1483 C C . PRO B 1 60 ? -15.391 -9.422 3.928 1 95.12 60 PRO B C 1
ATOM 1485 O O . PRO B 1 60 ? -15.727 -10.555 3.58 1 95.12 60 PRO B O 1
ATOM 1488 N N . LEU B 1 61 ? -14.18 -8.906 3.742 1 93.62 61 LEU B N 1
ATOM 1489 C CA . LEU B 1 61 ? -13.102 -9.719 3.191 1 93.62 61 LEU B CA 1
ATOM 1490 C C . LEU B 1 61 ? -12.484 -10.609 4.27 1 93.62 61 LEU B C 1
ATOM 1492 O O . LEU B 1 61 ? -11.836 -11.602 3.961 1 93.62 61 LEU B O 1
ATOM 1496 N N . THR B 1 62 ? -12.539 -10.25 5.477 1 77.12 62 THR B N 1
ATOM 1497 C CA . THR B 1 62 ? -11.984 -11.031 6.566 1 77.12 62 THR B CA 1
ATOM 1498 C C . THR B 1 62 ? -12.547 -12.453 6.559 1 77.12 62 THR B C 1
ATOM 1500 O O . THR B 1 62 ? -11.875 -13.398 6.992 1 77.12 62 THR B O 1
ATOM 1503 N N . GLY B 1 63 ? -13.641 -12.562 6.086 1 62.44 63 GLY B N 1
ATOM 1504 C CA . GLY B 1 63 ? -14.273 -13.867 6.012 1 62.44 63 GLY B CA 1
ATOM 1505 C C . GLY B 1 63 ? -13.672 -14.766 4.945 1 62.44 63 GLY B C 1
ATOM 1506 O O . GLY B 1 63 ? -13.992 -15.953 4.875 1 62.44 63 GLY B O 1
ATOM 1507 N N . THR B 1 64 ? -12.977 -14.102 4.207 1 58.28 64 THR B N 1
ATOM 1508 C CA . THR B 1 64 ? -12.359 -14.883 3.145 1 58.28 64 THR B CA 1
ATOM 1509 C C . THR B 1 64 ? -11.117 -15.602 3.654 1 58.28 64 THR B C 1
ATOM 1511 O O . THR B 1 64 ? -10.109 -15.68 2.947 1 58.28 64 THR B O 1
ATOM 1514 N N . GLU B 1 65 ? -11.07 -15.836 4.895 1 61.88 65 GLU B N 1
ATOM 1515 C CA . GLU B 1 65 ? -9.945 -16.453 5.602 1 61.88 65 GLU B CA 1
ATOM 1516 C C . GLU B 1 65 ? -9.477 -17.719 4.898 1 61.88 65 GLU B C 1
ATOM 1518 O O . GLU B 1 65 ? -8.305 -18.094 4.996 1 61.88 65 GLU B O 1
ATOM 1523 N N . ARG B 1 66 ? -10.336 -18.141 3.949 1 73.25 66 ARG B N 1
ATOM 1524 C CA . ARG B 1 66 ? -9.93 -19.391 3.322 1 73.25 66 ARG B CA 1
ATOM 1525 C C . ARG B 1 66 ? -9.148 -19.141 2.037 1 73.25 66 ARG B C 1
ATOM 1527 O O . ARG B 1 66 ? -8.422 -20.016 1.562 1 73.25 66 ARG B O 1
ATOM 1534 N N . ASP B 1 67 ? -9.266 -17.953 1.601 1 86.94 67 ASP B N 1
ATOM 1535 C CA . ASP B 1 67 ? -8.562 -17.672 0.354 1 86.94 67 ASP B CA 1
ATOM 1536 C C . ASP B 1 67 ? -7.16 -17.141 0.625 1 86.94 67 ASP B C 1
ATOM 1538 O O . ASP B 1 67 ? -6.992 -15.969 0.985 1 86.94 67 ASP B O 1
ATOM 1542 N N . THR B 1 68 ? -6.191 -17.984 0.465 1 86.69 68 THR B N 1
ATOM 1543 C CA . THR B 1 68 ? -4.809 -17.672 0.798 1 86.69 68 THR B CA 1
ATOM 1544 C C . THR B 1 68 ? -4.258 -16.594 -0.137 1 86.69 68 THR B C 1
ATOM 1546 O O . THR B 1 68 ? -3.211 -16 0.136 1 86.69 68 THR B O 1
ATOM 1549 N N . ARG B 1 69 ? -4.977 -16.281 -1.182 1 91.19 69 ARG B N 1
ATOM 1550 C CA . ARG B 1 69 ? -4.52 -15.273 -2.135 1 91.19 69 ARG B CA 1
ATOM 1551 C C . ARG B 1 69 ? -4.746 -13.867 -1.595 1 91.19 69 ARG B C 1
ATOM 1553 O O . ARG B 1 69 ? -4.09 -12.914 -2.029 1 91.19 69 ARG B O 1
ATOM 1560 N N . VAL B 1 70 ? -5.746 -13.844 -0.761 1 93.06 70 VAL B N 1
ATOM 1561 C CA . VAL B 1 70 ? -6.137 -12.539 -0.232 1 93.06 70 VAL B CA 1
ATOM 1562 C C . VAL B 1 70 ? -5.52 -12.336 1.149 1 93.06 70 VAL B C 1
ATOM 1564 O O . VAL B 1 70 ? -5.82 -13.078 2.086 1 93.06 70 VAL B O 1
ATOM 1567 N N . ARG B 1 71 ? -4.691 -11.336 1.311 1 91.06 71 ARG B N 1
ATOM 1568 C CA . ARG B 1 71 ? -3.998 -11.055 2.562 1 91.06 71 ARG B CA 1
ATOM 1569 C C . ARG B 1 71 ? -4.223 -9.617 3.006 1 91.06 71 ARG B C 1
ATOM 1571 O O . ARG B 1 71 ? -4.211 -8.695 2.182 1 91.06 71 ARG B O 1
ATOM 1578 N N . LEU B 1 72 ? -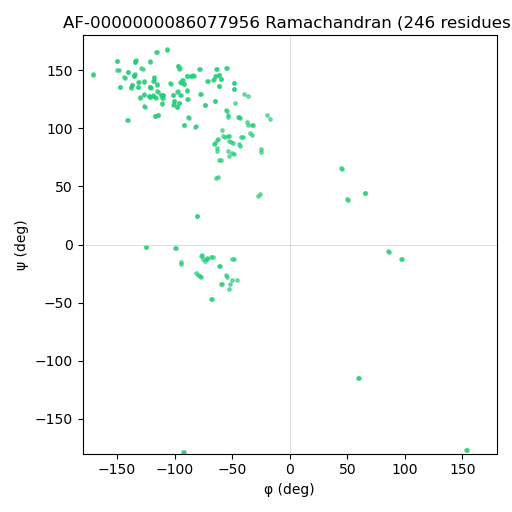4.402 -9.484 4.273 1 94.06 72 LEU B N 1
ATOM 1579 C CA . LEU B 1 72 ? -4.5 -8.164 4.891 1 94.06 72 LEU B CA 1
ATOM 1580 C C . LEU B 1 72 ? -3.352 -7.934 5.867 1 94.06 72 LEU B C 1
ATOM 1582 O O . LEU B 1 72 ? -3.064 -8.789 6.711 1 94.06 72 LEU B O 1
ATOM 1586 N N . ARG B 1 73 ? -2.635 -6.867 5.715 1 93.56 73 ARG B N 1
ATOM 1587 C CA . ARG B 1 73 ? -1.585 -6.426 6.629 1 93.56 73 ARG B CA 1
ATOM 1588 C C . ARG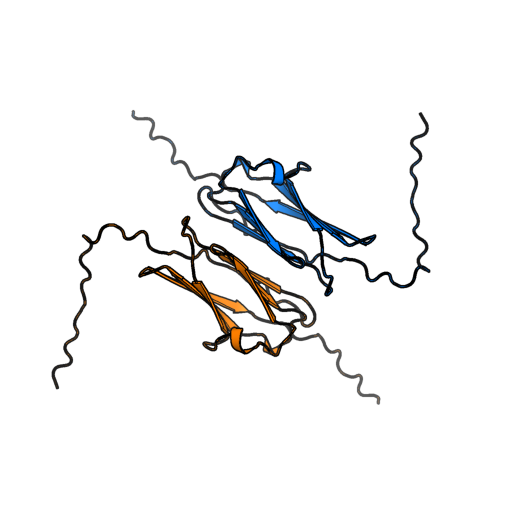 B 1 73 ? -1.937 -5.082 7.262 1 93.56 73 ARG B C 1
ATOM 1590 O O . ARG B 1 73 ? -1.9 -4.047 6.594 1 93.56 73 ARG B O 1
ATOM 1597 N N . THR B 1 74 ? -2.223 -5.145 8.578 1 95.06 74 THR B N 1
ATOM 1598 C CA . THR B 1 74 ? -2.814 -3.965 9.195 1 95.06 74 THR B CA 1
ATOM 1599 C C . THR B 1 74 ? -1.955 -3.475 10.359 1 95.06 74 THR B C 1
ATOM 1601 O O . THR B 1 74 ? -1.559 -4.262 11.219 1 95.06 74 THR B O 1
ATOM 1604 N N . PHE B 1 75 ? -1.608 -2.199 10.359 1 93.75 75 PHE B N 1
ATOM 1605 C CA . PHE B 1 75 ? -1.081 -1.407 11.469 1 93.75 75 PHE B CA 1
ATOM 1606 C C . PHE B 1 75 ? -2.135 -0.441 11.992 1 93.75 75 PHE B C 1
ATOM 1608 O O . PHE B 1 75 ? -3.199 -0.288 11.391 1 93.75 75 PHE B O 1
ATOM 1615 N N . PRO B 1 76 ? -1.914 0.163 13.102 1 91.94 76 PRO B N 1
ATOM 1616 C CA . PRO B 1 76 ? -2.908 1.075 13.672 1 91.94 76 PRO B CA 1
ATOM 1617 C C . PRO B 1 76 ? -3.209 2.262 12.758 1 91.94 76 PRO B C 1
ATOM 1619 O O . PRO B 1 76 ? -4.242 2.916 12.906 1 91.94 76 PRO B O 1
ATOM 1622 N N . ASP B 1 77 ? -2.342 2.596 11.758 1 91.25 77 ASP B N 1
ATOM 1623 C CA . ASP B 1 77 ? -2.549 3.779 10.93 1 91.25 77 ASP B CA 1
ATOM 1624 C C . ASP B 1 77 ? -2.566 3.414 9.445 1 91.25 77 ASP B C 1
ATOM 1626 O O . ASP B 1 77 ? -2.709 4.285 8.586 1 91.25 77 ASP B O 1
ATOM 1630 N N . VAL B 1 78 ? -2.361 2.16 9.125 1 94 78 VAL B N 1
ATOM 1631 C CA . VAL B 1 78 ? -2.266 1.723 7.734 1 94 78 VAL B CA 1
ATOM 1632 C C . VAL B 1 78 ? -2.824 0.307 7.602 1 94 78 VAL B C 1
ATOM 1634 O O . VAL B 1 78 ? -2.561 -0.554 8.445 1 94 78 VAL B O 1
ATOM 1637 N N . SER B 1 79 ? -3.602 0.036 6.613 1 95.75 79 SER B N 1
ATOM 1638 C CA . SER B 1 79 ? -4.023 -1.317 6.266 1 95.75 79 SER B CA 1
ATOM 1639 C C . SER B 1 79 ? -3.811 -1.6 4.785 1 95.75 79 SER B C 1
ATOM 1641 O O . SER B 1 79 ? -4.25 -0.827 3.93 1 95.75 79 SER B O 1
ATOM 1643 N N . THR B 1 80 ? -3.104 -2.689 4.516 1 95.5 80 THR B N 1
ATOM 1644 C CA . THR B 1 80 ? -2.789 -3.055 3.139 1 95.5 80 THR B CA 1
ATOM 1645 C C . THR B 1 80 ? -3.527 -4.328 2.734 1 95.5 80 THR B C 1
ATOM 1647 O O . THR B 1 80 ? -3.477 -5.332 3.447 1 95.5 80 THR B O 1
ATOM 1650 N N . LEU B 1 81 ? -4.211 -4.273 1.612 1 95.56 81 LEU B N 1
ATOM 1651 C CA . LEU B 1 81 ? -4.844 -5.43 0.987 1 95.56 81 LEU B CA 1
ATOM 1652 C C . LEU B 1 81 ? -4 -5.953 -0.17 1 95.56 81 LEU B C 1
ATOM 1654 O O . LEU B 1 81 ? -3.666 -5.199 -1.089 1 95.56 81 LEU B O 1
ATOM 1658 N N . VAL B 1 82 ? -3.643 -7.219 -0.105 1 93.38 82 VAL B N 1
ATOM 1659 C CA . VAL B 1 82 ? -2.883 -7.867 -1.168 1 93.38 82 VAL B CA 1
ATOM 1660 C C . VAL B 1 82 ? -3.695 -9.023 -1.754 1 93.38 82 VAL B C 1
ATOM 1662 O O . VAL B 1 82 ? -4.188 -9.875 -1.017 1 93.38 82 VAL B O 1
ATOM 1665 N N . ILE B 1 83 ? -3.814 -9 -3.076 1 93.75 83 ILE B N 1
ATOM 1666 C CA . ILE B 1 83 ? -4.496 -10.102 -3.754 1 93.75 83 ILE B CA 1
ATOM 1667 C C . ILE B 1 83 ? -3.59 -10.672 -4.84 1 93.75 83 ILE B C 1
ATOM 1669 O O . ILE B 1 83 ? -3.238 -9.977 -5.797 1 93.75 83 ILE B O 1
ATOM 1673 N N . GLY B 1 84 ? -3.291 -11.875 -4.691 1 91.06 84 GLY B N 1
ATOM 1674 C CA . GLY B 1 84 ? -2.479 -12.5 -5.723 1 91.06 84 GLY B CA 1
ATOM 1675 C C . GLY B 1 84 ? -2.354 -14 -5.555 1 91.06 84 GLY B C 1
ATOM 1676 O O . GLY B 1 84 ? -2.326 -14.508 -4.43 1 91.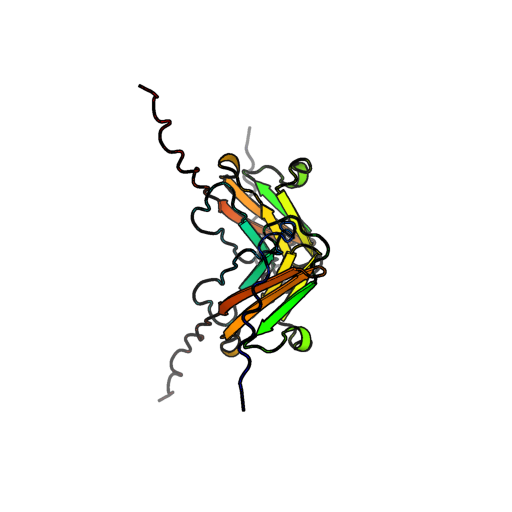06 84 GLY B O 1
ATOM 1677 N N . PRO B 1 85 ? -2.275 -14.758 -6.57 1 91.06 85 PRO B N 1
ATOM 1678 C CA . PRO B 1 85 ? -2.551 -14.336 -7.945 1 91.06 85 PRO B CA 1
ATOM 1679 C C . PRO B 1 85 ? -4.016 -13.961 -8.164 1 91.06 85 PRO B C 1
ATOM 1681 O O . PRO B 1 85 ? -4.914 -14.641 -7.652 1 91.06 85 PRO B O 1
ATOM 1684 N N . ILE B 1 86 ? -4.223 -12.93 -8.977 1 93.62 86 ILE B N 1
ATOM 1685 C CA . ILE B 1 86 ? -5.578 -12.398 -9.109 1 93.62 86 ILE B CA 1
ATOM 1686 C C . ILE B 1 86 ? -6.344 -13.219 -10.148 1 93.62 86 ILE B C 1
ATOM 1688 O O . ILE B 1 86 ? -5.762 -13.703 -11.117 1 93.62 86 ILE B O 1
ATOM 1692 N N . LYS B 1 87 ? -7.594 -13.375 -9.945 1 95.69 87 LYS B N 1
ATOM 1693 C CA . LYS B 1 87 ? -8.523 -14.039 -10.859 1 95.69 87 LYS B CA 1
ATOM 1694 C C . LYS B 1 87 ? -9.57 -13.055 -11.383 1 95.69 87 LYS B C 1
ATOM 1696 O O . LYS B 1 87 ? -9.75 -11.977 -10.82 1 95.69 87 LYS B O 1
ATOM 1701 N N . GLU B 1 88 ? -10.273 -13.453 -12.43 1 95.38 88 GLU B N 1
ATOM 1702 C CA . GLU B 1 88 ? -11.336 -12.617 -12.984 1 95.38 88 GLU B CA 1
ATOM 1703 C C . GLU B 1 88 ? -12.406 -12.32 -11.945 1 95.38 88 GLU B C 1
ATOM 1705 O O . GLU B 1 88 ? -12.961 -11.219 -11.906 1 95.38 88 GLU B O 1
ATOM 1710 N N . ASP B 1 89 ? -12.625 -13.273 -11.102 1 94.56 89 ASP B N 1
ATOM 1711 C CA . ASP B 1 89 ? -13.68 -13.156 -10.102 1 94.56 89 ASP B CA 1
ATOM 1712 C C . ASP B 1 89 ? -13.297 -12.148 -9.016 1 94.56 89 ASP B C 1
ATOM 1714 O O . ASP B 1 89 ? -14.133 -11.766 -8.195 1 94.56 89 ASP B O 1
ATOM 1718 N N . ASP B 1 90 ? -12.125 -11.789 -9.023 1 95.56 90 ASP B N 1
ATOM 1719 C CA . ASP B 1 90 ? -11.695 -10.812 -8.031 1 95.56 90 ASP B CA 1
ATOM 1720 C C . ASP B 1 90 ? -12.156 -9.406 -8.414 1 95.56 90 ASP B C 1
ATOM 1722 O O . ASP B 1 90 ? -12.078 -8.477 -7.613 1 95.56 90 ASP B O 1
ATOM 1726 N N . SER B 1 91 ? -12.664 -9.219 -9.609 1 97.19 91 SER B N 1
ATOM 1727 C CA . SER B 1 91 ? -13.234 -7.938 -10 1 97.19 91 SER B CA 1
ATOM 1728 C C . SER B 1 91 ? -14.391 -7.547 -9.086 1 97.19 91 SER B C 1
ATOM 1730 O O . SER B 1 91 ? -15.148 -8.406 -8.633 1 97.19 91 SER B O 1
ATOM 1732 N N . GLY B 1 92 ? -14.477 -6.273 -8.797 1 97.75 92 GLY B N 1
ATOM 1733 C CA . GLY B 1 92 ? -15.539 -5.777 -7.941 1 97.75 92 GLY B CA 1
ATOM 1734 C C . GLY B 1 92 ? -15.172 -4.504 -7.207 1 97.75 92 GLY B C 1
ATOM 1735 O O . GLY B 1 92 ? -14.133 -3.902 -7.48 1 97.75 92 GLY B O 1
ATOM 1736 N N . ASN B 1 93 ? -16.094 -4.07 -6.367 1 98.31 93 ASN B N 1
ATOM 1737 C CA . ASN B 1 93 ? -15.867 -2.891 -5.539 1 98.31 93 ASN B CA 1
ATOM 1738 C C . ASN B 1 93 ? -15.219 -3.256 -4.203 1 98.31 93 ASN B C 1
ATOM 1740 O O . ASN B 1 93 ? -15.734 -4.109 -3.477 1 98.31 93 ASN B O 1
ATOM 1744 N N . TYR B 1 94 ? -14.172 -2.627 -3.98 1 97.62 94 TYR B N 1
ATOM 1745 C CA . TYR B 1 94 ? -13.492 -2.824 -2.705 1 97.62 94 TYR B CA 1
ATOM 1746 C C . TYR B 1 94 ? -13.602 -1.581 -1.831 1 97.62 94 TYR B C 1
ATOM 1748 O O . TYR B 1 94 ? -13.266 -0.478 -2.268 1 97.62 94 TYR B O 1
ATOM 1756 N N . THR B 1 95 ? -14.031 -1.778 -0.593 1 98.38 95 THR B N 1
ATOM 1757 C CA . THR B 1 95 ? -14.234 -0.674 0.338 1 98.38 95 THR B CA 1
ATOM 1758 C C . THR B 1 95 ? -13.383 -0.859 1.591 1 98.38 95 THR B C 1
ATOM 1760 O O . THR B 1 95 ? -13.375 -1.937 2.189 1 98.38 95 THR B O 1
ATOM 1763 N N . CYS B 1 96 ? -12.633 0.124 1.91 1 98 96 CYS B N 1
ATOM 1764 C CA . CYS B 1 96 ? -11.969 0.18 3.209 1 98 96 CYS B CA 1
ATOM 1765 C C . CYS B 1 96 ? -12.703 1.123 4.152 1 98 96 CYS B C 1
ATOM 1767 O O . CYS B 1 96 ? -13.039 2.248 3.779 1 98 96 CYS B O 1
ATOM 1769 N N . THR B 1 97 ? -12.992 0.62 5.309 1 97.5 97 THR B N 1
ATOM 1770 C CA . THR B 1 97 ? -13.586 1.452 6.352 1 97.5 97 THR B CA 1
ATOM 1771 C C . THR B 1 97 ? -12.633 1.591 7.535 1 97.5 97 THR B C 1
ATOM 1773 O O . THR B 1 97 ? -11.938 0.638 7.895 1 97.5 97 THR B O 1
ATOM 1776 N N . GLY B 1 98 ? -12.539 2.77 8.055 1 96.12 98 GLY B N 1
ATOM 1777 C CA . GLY B 1 98 ? -11.789 3.039 9.266 1 96.12 98 GLY B CA 1
ATOM 1778 C C . GLY B 1 98 ? -12.633 3.65 10.367 1 96.12 98 GLY B C 1
ATOM 1779 O O . GLY B 1 98 ? -13.438 4.547 10.117 1 96.12 98 GLY B O 1
ATOM 1780 N N . THR B 1 99 ? -12.414 3.1 11.539 1 94.88 99 THR B N 1
ATOM 1781 C CA . THR B 1 99 ? -13.125 3.641 12.695 1 94.88 99 THR B CA 1
ATOM 1782 C C . THR B 1 99 ? -12.164 3.879 13.859 1 94.88 99 THR B C 1
ATOM 1784 O O . THR B 1 99 ? -11.281 3.062 14.117 1 94.88 99 THR B O 1
ATOM 1787 N N . ALA B 1 100 ? -12.305 5.055 14.5 1 92.44 100 ALA B N 1
ATOM 1788 C CA . ALA B 1 100 ? -11.586 5.41 15.719 1 92.44 100 ALA B CA 1
ATOM 1789 C C . ALA B 1 100 ? -12.484 6.172 16.688 1 92.44 100 ALA B C 1
ATOM 1791 O O . ALA B 1 100 ? -12.742 7.367 16.5 1 92.44 100 ALA B O 1
ATOM 1792 N N . GLY B 1 101 ? -12.875 5.457 17.781 1 88.81 101 GLY B N 1
ATOM 1793 C CA . GLY B 1 101 ? -13.875 6.059 18.656 1 88.81 101 GLY B CA 1
ATOM 1794 C C . GLY B 1 101 ? -15.18 6.367 17.953 1 88.81 101 GLY B C 1
ATOM 1795 O O . GLY B 1 101 ? -15.797 5.477 17.359 1 88.81 101 GLY B O 1
ATOM 1796 N N . LEU B 1 102 ? -15.453 7.707 17.875 1 86.69 102 LEU B N 1
ATOM 1797 C CA . LEU B 1 102 ? -16.719 8.117 17.266 1 86.69 102 LEU B CA 1
ATOM 1798 C C . LEU B 1 102 ? -16.5 8.555 15.82 1 86.69 102 LEU B C 1
ATOM 1800 O O . LEU B 1 102 ? -17.469 8.836 15.109 1 86.69 102 LEU B O 1
ATOM 1804 N N . LYS B 1 103 ? -15.266 8.547 15.438 1 89.56 103 LYS B N 1
ATOM 1805 C CA . LYS B 1 103 ? -14.953 9 14.086 1 89.56 103 LYS B CA 1
ATOM 1806 C C . LYS B 1 103 ? -14.883 7.82 13.117 1 89.56 103 LYS B C 1
ATOM 1808 O O . LYS B 1 103 ? -14.406 6.746 13.469 1 89.56 103 LYS B O 1
ATOM 1813 N N . SER B 1 104 ? -15.422 7.977 11.914 1 92.88 104 SER B N 1
ATOM 1814 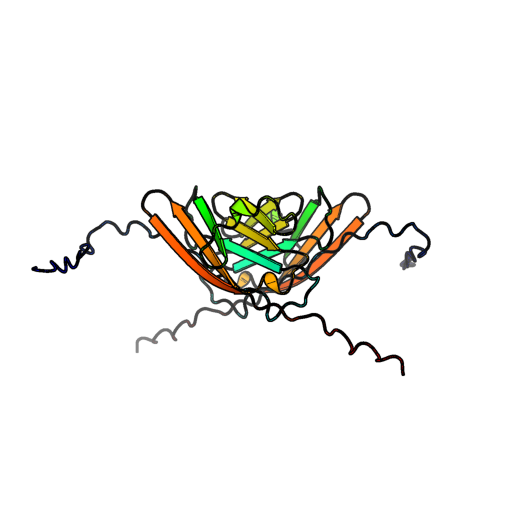C CA . SER B 1 104 ? -15.367 6.934 10.898 1 92.88 104 SER B CA 1
ATOM 1815 C C . SER B 1 104 ? -15.32 7.531 9.5 1 92.88 104 SER B C 1
ATOM 1817 O O . SER B 1 104 ? -15.727 8.68 9.289 1 92.88 104 SER B O 1
ATOM 1819 N N . ASP B 1 105 ? -14.672 6.812 8.594 1 95.88 105 ASP B N 1
ATOM 1820 C CA . ASP B 1 105 ? -14.656 7.148 7.176 1 95.88 105 ASP B CA 1
ATOM 1821 C C . ASP B 1 105 ? -14.516 5.895 6.316 1 95.88 105 ASP B C 1
ATOM 1823 O O . ASP B 1 105 ? -14.172 4.824 6.82 1 95.88 105 ASP B O 1
ATOM 1827 N N . SER B 1 106 ? -14.961 6.043 5.023 1 96.81 106 SER B N 1
ATOM 1828 C CA . SER B 1 106 ? -14.852 4.922 4.098 1 96.81 106 SER B CA 1
ATOM 1829 C C . SER B 1 106 ? -14.445 5.387 2.707 1 96.81 106 SER B C 1
ATOM 1831 O O . SER B 1 106 ? -14.703 6.535 2.33 1 96.81 106 SER B O 1
ATOM 1833 N N . TYR B 1 107 ? -13.734 4.535 2.029 1 97.31 107 TYR B N 1
ATOM 1834 C CA . TYR B 1 107 ? -13.367 4.777 0.639 1 97.31 107 TYR B CA 1
ATOM 1835 C C . TYR B 1 107 ? -13.539 3.514 -0.198 1 97.31 107 TYR B C 1
ATOM 1837 O O . TYR B 1 107 ? -13.203 2.416 0.25 1 97.31 107 TYR B O 1
ATOM 1845 N N . THR B 1 108 ? -14.102 3.695 -1.418 1 98.25 108 THR B N 1
ATOM 1846 C CA . THR B 1 108 ? -14.367 2.574 -2.312 1 98.25 108 THR B CA 1
ATOM 1847 C C . THR B 1 108 ? -13.641 2.756 -3.641 1 98.25 108 THR B C 1
ATOM 1849 O O . THR B 1 108 ? -13.602 3.861 -4.184 1 98.25 108 THR B O 1
ATOM 1852 N N . GLN B 1 109 ? -13.023 1.689 -4.121 1 97.44 109 GLN B N 1
ATOM 1853 C CA . GLN B 1 109 ? -12.414 1.646 -5.445 1 97.44 109 GLN B CA 1
ATOM 1854 C C . GLN B 1 109 ? -12.766 0.347 -6.168 1 97.44 109 GLN B C 1
ATOM 1856 O O . GLN B 1 109 ? -12.906 -0.703 -5.535 1 97.44 109 GLN B O 1
ATOM 1861 N N . THR B 1 110 ? -12.922 0.462 -7.516 1 97.88 110 THR B N 1
ATOM 1862 C CA . THR B 1 110 ? -13.273 -0.7 -8.32 1 97.88 110 THR B CA 1
ATOM 1863 C C . THR B 1 110 ? -12.023 -1.369 -8.891 1 97.88 110 THR B C 1
ATOM 1865 O O . THR B 1 110 ? -11.148 -0.698 -9.445 1 97.88 110 THR B O 1
ATOM 1868 N N . LEU B 1 111 ? -11.93 -2.67 -8.672 1 97.62 111 LEU B N 1
ATOM 1869 C CA . LEU B 1 111 ? -10.922 -3.492 -9.336 1 97.62 111 LEU B CA 1
ATOM 1870 C C . LEU B 1 111 ? -11.5 -4.168 -10.57 1 97.62 111 LEU B C 1
ATOM 1872 O O . LEU B 1 111 ? -12.531 -4.844 -10.492 1 97.62 111 LEU B O 1
ATOM 1876 N N . ARG B 1 112 ? -10.875 -3.885 -11.672 1 97.5 112 ARG B N 1
ATOM 1877 C CA . ARG B 1 112 ? -11.273 -4.523 -12.922 1 97.5 112 ARG B CA 1
ATOM 1878 C C . ARG B 1 112 ? -10.164 -5.43 -13.453 1 97.5 112 ARG B C 1
ATOM 1880 O O . ARG B 1 112 ? -9.133 -4.945 -13.93 1 97.5 112 ARG B O 1
ATOM 1887 N N . VAL B 1 113 ? -10.445 -6.738 -13.414 1 96.69 113 VAL B N 1
ATOM 1888 C CA . VAL B 1 113 ? -9.43 -7.715 -13.812 1 96.69 113 VAL B CA 1
ATOM 1889 C C . VAL B 1 113 ? -9.664 -8.133 -15.258 1 96.69 113 VAL B C 1
ATOM 1891 O O . VAL B 1 113 ? -10.789 -8.445 -15.648 1 96.69 113 VAL B O 1
ATOM 1894 N N . LEU B 1 114 ? -8.539 -8.102 -16.016 1 92.94 114 LEU B N 1
ATOM 1895 C CA . LEU B 1 114 ? -8.633 -8.539 -17.406 1 92.94 114 LEU B CA 1
ATOM 1896 C C . LEU B 1 114 ? -8.375 -10.039 -17.516 1 92.94 114 LEU B C 1
ATOM 1898 O O . LEU B 1 114 ? -7.453 -10.57 -16.891 1 92.94 114 LEU B O 1
ATOM 1902 N N . GLY B 1 115 ? -9.25 -10.719 -18.234 1 84.94 115 GLY B N 1
ATOM 1903 C CA . GLY B 1 115 ? -9.094 -12.148 -18.469 1 84.94 115 GLY B CA 1
ATOM 1904 C C . GLY B 1 115 ? -7.84 -12.492 -19.25 1 84.94 115 GLY B C 1
ATOM 1905 O O . GLY B 1 115 ? -7.223 -11.617 -19.859 1 84.94 115 GLY B O 1
ATOM 1906 N N . GLU B 1 116 ? -7.355 -13.688 -18.969 1 74.56 116 GLU B N 1
ATOM 1907 C CA . GLU B 1 116 ? -6.207 -14.172 -19.719 1 74.56 116 GLU B CA 1
ATOM 1908 C C . GLU B 1 116 ? -6.559 -14.367 -21.203 1 74.56 116 GLU B C 1
ATOM 1910 O O . GLU B 1 116 ? -7.707 -14.664 -21.531 1 74.56 116 GLU B O 1
ATOM 1915 N N . PHE B 1 117 ? -5.715 -13.648 -22.016 1 63.28 117 PHE B N 1
ATOM 1916 C CA . PHE B 1 117 ? -5.926 -13.992 -23.422 1 63.28 117 PHE B CA 1
ATOM 1917 C C . PHE B 1 117 ? -5.824 -15.492 -23.625 1 63.28 117 PHE B C 1
ATOM 1919 O O . PHE B 1 117 ? -4.824 -16.109 -23.266 1 63.28 117 PHE B O 1
ATOM 1926 N N . ARG B 1 118 ? -6.867 -16.203 -23.594 1 63 118 ARG B N 1
ATOM 1927 C CA . ARG B 1 118 ? -6.812 -17.609 -24 1 63 118 ARG B CA 1
ATOM 1928 C C . ARG B 1 118 ? -6.887 -17.75 -25.516 1 63 118 ARG B C 1
ATOM 1930 O O . ARG B 1 118 ? -7.891 -17.391 -26.125 1 63 118 ARG B O 1
ATOM 1937 N N . PRO B 1 119 ? -5.676 -17.984 -26.094 1 64.12 119 PRO B N 1
ATOM 1938 C CA . PRO B 1 119 ? -5.793 -18.219 -27.547 1 64.12 119 PRO B CA 1
ATOM 1939 C C . PRO B 1 119 ? -6.883 -19.234 -27.875 1 64.12 119 PRO B C 1
ATOM 1941 O O . PRO B 1 119 ? -7.199 -20.109 -27.062 1 64.12 119 PRO B O 1
ATOM 1944 N N . PRO B 1 120 ? -7.668 -18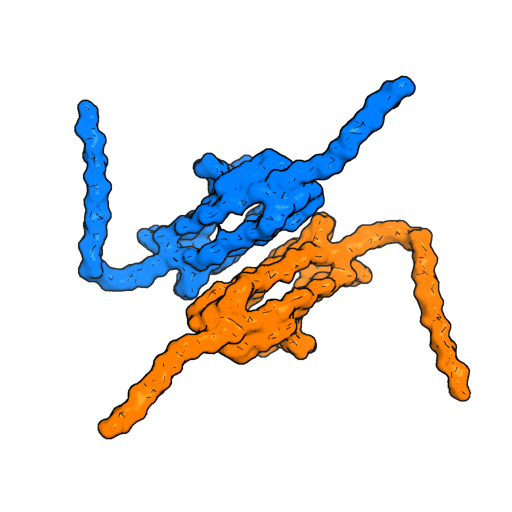.844 -28.859 1 60.28 120 PRO B N 1
ATOM 1945 C CA . PRO B 1 120 ? -8.68 -19.812 -29.281 1 60.28 120 PRO B CA 1
ATOM 1946 C C . PRO B 1 120 ? -8.125 -21.234 -29.375 1 60.28 120 PRO B C 1
ATOM 1948 O O . PRO B 1 120 ? -6.953 -21.422 -29.719 1 60.28 120 PRO B O 1
ATOM 1951 N N . LEU B 1 121 ? -8.57 -22.016 -28.438 1 58.72 121 LEU B N 1
ATOM 1952 C CA . LEU B 1 121 ? -8.219 -23.422 -28.625 1 58.72 121 LEU B CA 1
ATOM 1953 C C . LEU B 1 121 ? -8.172 -23.781 -30.109 1 58.72 121 LEU B C 1
ATOM 1955 O O . LEU B 1 121 ? -9.07 -23.422 -30.859 1 58.72 121 LEU B O 1
ATOM 1959 N N . ARG B 1 122 ? -7.008 -23.859 -30.516 1 55 122 ARG B N 1
ATOM 1960 C CA . ARG B 1 122 ? -6.934 -24.391 -31.859 1 55 122 ARG B CA 1
ATOM 1961 C C . ARG B 1 122 ? -7.91 -25.547 -32.062 1 55 122 ARG B C 1
ATOM 1963 O O . ARG B 1 122 ? -7.871 -26.531 -31.297 1 55 122 ARG B O 1
ATOM 1970 N N . MET B 1 123 ? -9.086 -25.266 -32.531 1 55.22 123 MET B N 1
ATOM 1971 C CA . MET B 1 123 ? -9.883 -26.391 -33 1 55.22 123 MET B CA 1
ATOM 1972 C C . MET B 1 123 ? -9.039 -27.344 -33.812 1 55.22 123 MET B C 1
ATOM 1974 O O . MET B 1 123 ? -8.375 -26.922 -34.781 1 55.22 123 MET B O 1
ATOM 1978 N N . THR B 1 124 ? -8.375 -28.234 -33.062 1 55.5 124 THR B N 1
ATOM 1979 C CA . THR B 1 124 ? -7.82 -29.297 -33.906 1 55.5 124 THR B CA 1
ATOM 1980 C C . THR B 1 124 ? -8.781 -29.641 -35.031 1 55.5 124 THR B C 1
ATOM 1982 O O . THR B 1 124 ? -9.953 -29.938 -34.781 1 55.5 124 THR B O 1
ATOM 1985 N N . SER B 1 125 ? -8.492 -29.219 -36.281 1 45.47 125 SER B N 1
ATOM 1986 C CA . SER B 1 125 ? -9.164 -29.891 -37.375 1 45.47 125 SER B CA 1
ATOM 1987 C C . SER B 1 125 ? -8.93 -31.391 -37.375 1 45.47 125 SER B C 1
ATOM 1989 O O . SER B 1 125 ? -7.891 -31.859 -36.906 1 45.47 125 SER B O 1
#

Nearest PDB structures (foldseek):
  7sjl-assembly1_A  TM=9.159E-01  e=1.201E-08  Homo sapiens
  5aea-assembly2_B  TM=8.305E-01  e=1.352E-06  Homo sapiens
  1ya5-assembly1_B  TM=7.542E-01  e=2.942E-06  Homo sapiens
  5i99-assembly1_A  TM=7.797E-01  e=9.452E-06  Mus musculus
  1f97-assembly1_A  TM=6.716E-01  e=3.675E-06  Mus musculus

Sequence (250 aa):
MFQCLFFVYVPPDIQAVRSLRLHPFVFPERPVVGTQVSVTCTTVEAVQNVNFRWFKNGRPLTGTERDTRVRLRTFPDVSTLVIGPIKEDDSGNYTCTGTAGLKSDSYTQTLRVLGEFRPPLRMTSMFQCLFFVYVPPDIQAVRSLRLHPFVFPERPVVGTQVSVTCTTVEAVQNVNFRWFKNGRPLTGTERDTRVRLRTFPDVSTLVIGPIKEDDSGNYTCTGTAGLKSDSYTQTLRVLGEFRPPLRMTS

InterPro domains:
  IPR003598 Immunoglobulin subtype 2 [SM00408] (32-103)
  IPR003599 Immunoglobulin domain subtype [SM00409] (26-114)
  IPR007110 Immunoglobulin-like domain [PS50835] (12-112)
  IPR013783 Immunoglobulin-like fold [G3DSA:2.60.40.10] (27-123)
  IPR036179 Immunoglobulin-like domain superfamily [SSF48726] (26-115)

Solvent-accessible surface area (backbone atoms only — not comparable to full-atom values): 14843 Å² total; per-residue (Å²): 137,84,78,78,75,76,71,77,73,73,71,82,78,61,72,76,67,77,68,47,40,61,44,86,59,70,63,76,83,56,47,50,46,66,39,71,50,63,43,54,45,34,52,70,55,98,50,73,62,36,49,74,47,47,22,48,71,84,36,65,48,76,74,40,72,78,41,82,38,55,43,77,52,73,50,47,53,36,36,31,45,35,37,35,65,33,45,57,80,67,39,42,40,37,33,44,35,38,36,44,94,91,30,56,32,73,50,75,40,69,40,53,43,34,69,66,87,67,71,73,71,73,70,77,125,137,84,79,78,76,74,73,76,71,73,68,81,77,58,71,76,67,78,69,48,41,63,44,86,57,69,63,74,83,57,47,49,46,65,39,71,52,64,43,52,45,33,51,70,54,97,52,74,63,35,50,73,46,48,23,48,71,85,37,65,47,76,75,41,73,78,42,82,37,55,44,76,53,74,50,46,53,37,37,33,44,34,36,36,64,34,46,56,80,66,39,42,41,37,32,44,34,38,36,41,94,92,30,56,32,73,50,74,41,69,41,54,44,34,67,66,88,67,72,73,72,72,73,77,124

Foldseek 3Di:
DPPPPPPPPPDPPDDPPVAFDKDDWAWDDAAEAQAKIKIKIFTPDPDFQKDKWKDFPNHTCVVVVVDPQWDWDDDRGMIMIMGPNDDQVSWTKMKMKIDDVPHIDMDIYTDGYDYDPDPDPPPPD/DPPPPPPPPPDPPPPCPVAFDKDDWAWDDAAEAQAKIKIKIFTPDPDFQKDKWKDFPNHTCVVVVVDPQWDWDDDRGMIMIMGPNDDQVSWTKMKMKIDDVPHIDMDIYTDGYDYDPDPPPPPPD

pLDDT: mean 81.36, std 20.73, range [28.77, 98.44]

Secondary structure (DSSP, 8-state):
-----------TTS-------BPP--PPSSPBTT--EEEEEEBSS---S-EEEEEETTEESTTGGG-TTEEEEE-SSEEEEEE-S--GGG-EEEEEEEEETTEEEEEEEEE-PBPP---------/-----------TTS-------BPP--PPSSPBTT--EEEEEEBSS---S-EEEEEETTEESGGGGG-TTEEEEE-SSEEEEEE-S--GGG-EEEEEEEEETTEEEEEEEEE-PBPP---------

Organism: Haemaphysalis longicornis (NCBI:txid44386)